Protein AF-A0A0M3IZF1-F1 (afdb_monomer)

Mean predicted aligned error: 13.33 Å

Structure (mmCIF, N/CA/C/O backbone):
data_AF-A0A0M3IZF1-F1
#
_entry.id   AF-A0A0M3IZF1-F1
#
loop_
_atom_site.group_PDB
_atom_site.id
_atom_site.type_symbol
_atom_site.label_atom_id
_atom_site.label_alt_id
_atom_site.label_comp_id
_atom_site.label_asym_id
_atom_site.label_entity_id
_atom_site.label_seq_id
_atom_site.pdbx_PDB_ins_code
_atom_site.Cartn_x
_atom_site.Cartn_y
_atom_site.Cartn_z
_atom_site.occupancy
_atom_site.B_iso_or_equiv
_atom_site.auth_seq_id
_atom_site.auth_comp_id
_atom_site.auth_asym_id
_atom_site.auth_atom_id
_atom_site.pdbx_PDB_model_num
ATOM 1 N N . MET A 1 1 ? 42.023 -18.214 -33.463 1.00 34.16 1 MET A N 1
ATOM 2 C CA . MET A 1 1 ? 41.941 -16.759 -33.700 1.00 34.16 1 MET A CA 1
ATOM 3 C C . MET A 1 1 ? 41.125 -16.522 -34.955 1.00 34.16 1 MET A C 1
ATOM 5 O O . MET A 1 1 ? 41.600 -16.832 -36.036 1.00 34.16 1 MET A O 1
ATOM 9 N N . ASN A 1 2 ? 39.890 -16.061 -34.787 1.00 25.61 2 ASN A N 1
ATOM 10 C CA . ASN A 1 2 ? 39.203 -15.170 -35.718 1.00 25.61 2 ASN A CA 1
ATOM 11 C C . ASN A 1 2 ? 38.081 -14.520 -34.906 1.00 25.61 2 ASN A C 1
ATOM 13 O O . ASN A 1 2 ? 37.146 -15.191 -34.476 1.00 25.61 2 ASN A O 1
ATOM 17 N N . GLU A 1 3 ? 38.281 -13.247 -34.586 1.00 26.81 3 GLU A N 1
ATOM 18 C CA . GLU A 1 3 ? 37.366 -12.413 -33.816 1.00 26.81 3 GLU A CA 1
ATOM 19 C C . GLU A 1 3 ? 36.089 -12.177 -34.631 1.00 26.81 3 GLU A C 1
ATOM 21 O O . GLU A 1 3 ? 36.136 -11.717 -35.773 1.00 26.81 3 GLU A O 1
ATOM 26 N N . GLY A 1 4 ? 34.938 -12.519 -34.052 1.00 28.92 4 GLY A N 1
ATOM 27 C CA . GLY A 1 4 ? 33.636 -12.214 -34.632 1.00 28.92 4 GLY A CA 1
ATOM 28 C C . GLY A 1 4 ? 33.371 -10.714 -34.550 1.00 28.92 4 GLY A C 1
ATOM 29 O O . GLY A 1 4 ? 33.037 -10.200 -33.485 1.00 28.92 4 GLY A O 1
ATOM 30 N N . GLN A 1 5 ? 33.515 -10.010 -35.673 1.00 30.05 5 GLN A N 1
ATOM 31 C CA . GLN A 1 5 ? 33.086 -8.619 -35.807 1.00 30.05 5 GLN A CA 1
ATOM 32 C C . GLN A 1 5 ? 31.579 -8.510 -35.549 1.00 30.05 5 GLN A C 1
ATOM 34 O O . GLN A 1 5 ? 30.752 -8.982 -36.330 1.00 30.05 5 GLN A O 1
ATOM 39 N N . GLN A 1 6 ? 31.224 -7.854 -34.449 1.00 32.50 6 GLN A N 1
ATOM 40 C CA . GLN A 1 6 ? 29.856 -7.493 -34.108 1.00 32.50 6 GLN A CA 1
ATOM 41 C C . GLN A 1 6 ? 29.359 -6.453 -35.131 1.00 32.50 6 GLN A C 1
ATOM 43 O O . GLN A 1 6 ? 29.806 -5.305 -35.137 1.00 32.50 6 GLN A O 1
ATOM 48 N N . LYS A 1 7 ? 28.479 -6.868 -36.056 1.00 36.72 7 LYS A N 1
ATOM 49 C CA . LYS A 1 7 ? 27.841 -5.977 -37.040 1.00 36.72 7 LYS A CA 1
ATOM 50 C C . LYS A 1 7 ? 27.047 -4.895 -36.298 1.00 36.72 7 LYS A C 1
ATOM 52 O O . LYS A 1 7 ? 26.067 -5.203 -35.628 1.00 36.72 7 LYS A O 1
ATOM 57 N N . LYS A 1 8 ? 27.461 -3.630 -36.434 1.00 37.75 8 LYS A N 1
ATOM 58 C CA . LYS A 1 8 ? 26.691 -2.458 -35.987 1.00 37.75 8 LYS A CA 1
ATOM 59 C C . LYS A 1 8 ? 25.431 -2.333 -36.848 1.00 37.75 8 LYS A C 1
ATOM 61 O O . LYS A 1 8 ? 25.535 -2.033 -38.035 1.00 37.75 8 LYS A O 1
ATOM 66 N N . SER A 1 9 ? 24.262 -2.551 -36.261 1.00 40.19 9 SER A N 1
ATOM 67 C CA . SER A 1 9 ? 22.978 -2.126 -36.822 1.00 40.19 9 SER A CA 1
ATOM 68 C C . SER A 1 9 ? 22.931 -0.594 -36.846 1.00 40.19 9 SER A C 1
ATOM 70 O O . SER A 1 9 ? 23.295 0.055 -35.865 1.00 40.19 9 SER A O 1
ATOM 72 N N . SER A 1 10 ? 22.532 -0.005 -37.976 1.00 40.81 10 SER A N 1
ATOM 73 C CA . SER A 1 10 ? 22.318 1.440 -38.090 1.00 40.81 10 SER A CA 1
ATOM 74 C C . SER A 1 10 ? 20.834 1.744 -37.935 1.00 40.81 10 SER A C 1
ATOM 76 O O . SER A 1 10 ? 20.011 1.200 -38.674 1.00 40.81 10 SER A O 1
ATOM 78 N N . PHE A 1 11 ? 20.504 2.617 -36.990 1.00 44.22 11 PHE A N 1
ATOM 79 C CA . PHE A 1 11 ? 19.147 3.101 -36.766 1.00 44.22 11 PHE A CA 1
ATOM 80 C C . PHE A 1 11 ? 18.923 4.352 -37.612 1.00 44.22 11 PHE A C 1
ATOM 82 O O . PHE A 1 11 ? 19.770 5.246 -37.617 1.00 44.22 11 PHE A O 1
ATOM 89 N N . ALA A 1 12 ? 17.798 4.415 -38.318 1.00 42.09 12 ALA A N 1
ATOM 90 C CA . ALA A 1 12 ? 17.372 5.621 -39.008 1.00 42.09 12 ALA A CA 1
ATOM 91 C C . ALA A 1 12 ? 15.896 5.873 -38.682 1.00 42.09 12 ALA A C 1
ATOM 93 O O . ALA A 1 12 ? 15.037 5.029 -38.942 1.00 42.09 12 ALA A O 1
ATOM 94 N N . ALA A 1 13 ? 15.619 7.024 -38.078 1.00 40.81 13 ALA A N 1
ATOM 95 C CA . ALA A 1 13 ? 14.270 7.527 -37.867 1.00 40.81 13 ALA A CA 1
ATOM 96 C C . ALA A 1 13 ? 14.013 8.618 -38.904 1.00 40.81 13 ALA A C 1
ATOM 98 O O . ALA A 1 13 ? 14.871 9.475 -39.126 1.00 40.81 13 ALA A O 1
ATOM 99 N N . TRP A 1 14 ? 12.855 8.553 -39.552 1.00 40.12 14 TRP A N 1
ATOM 100 C CA . TRP A 1 14 ? 12.452 9.519 -40.564 1.00 40.12 14 TRP A CA 1
ATOM 101 C C . TRP A 1 14 ? 11.086 10.054 -40.166 1.00 40.12 14 TRP A C 1
ATOM 103 O O . TRP A 1 14 ? 10.186 9.281 -39.825 1.00 40.12 14 TRP A O 1
ATOM 113 N N . ASP A 1 15 ? 10.965 11.373 -40.192 1.00 41.62 15 ASP A N 1
ATOM 114 C CA . ASP A 1 15 ? 9.703 12.061 -39.982 1.00 41.62 15 ASP A CA 1
ATOM 115 C C . ASP A 1 15 ? 8.911 12.015 -41.295 1.00 41.62 15 ASP A C 1
ATOM 117 O O . ASP A 1 15 ? 9.418 12.437 -42.341 1.00 41.62 15 ASP A O 1
ATOM 121 N N . VAL A 1 16 ? 7.726 11.402 -41.274 1.00 47.12 16 VAL A N 1
ATOM 122 C CA . VAL A 1 16 ? 6.901 11.212 -42.480 1.00 47.12 16 VAL A CA 1
ATOM 123 C C . VAL A 1 16 ? 5.781 12.259 -42.538 1.00 47.12 16 VAL A C 1
ATOM 125 O O . VAL A 1 16 ? 5.358 12.626 -43.636 1.00 47.12 16 VAL A O 1
ATOM 128 N N . ALA A 1 17 ? 5.337 12.771 -41.382 1.00 46.75 17 ALA A N 1
ATOM 129 C CA . ALA A 1 17 ? 4.356 13.848 -41.223 1.00 46.75 17 ALA A CA 1
ATOM 130 C C . ALA A 1 17 ? 4.318 14.333 -39.757 1.00 46.75 17 ALA A C 1
ATOM 132 O O . ALA A 1 17 ? 4.706 13.583 -38.870 1.00 46.75 17 ALA A O 1
ATOM 133 N N . GLU A 1 18 ? 3.734 15.516 -39.494 1.00 45.00 18 GLU A N 1
ATOM 134 C CA . GLU A 1 18 ? 3.698 16.216 -38.183 1.00 45.00 18 GLU A CA 1
ATOM 135 C C . GLU A 1 18 ? 3.286 15.374 -36.951 1.00 45.00 18 GLU A C 1
ATOM 137 O O . GLU A 1 18 ? 3.523 15.813 -35.831 1.00 45.00 18 GLU A O 1
ATOM 142 N N . ASN A 1 19 ? 2.720 14.172 -37.122 1.00 42.44 19 ASN A N 1
ATOM 143 C CA . ASN A 1 19 ? 2.313 13.261 -36.044 1.00 42.44 19 ASN A CA 1
ATOM 144 C C . ASN A 1 19 ? 2.687 11.778 -36.287 1.00 42.44 19 ASN A C 1
ATOM 146 O O . ASN A 1 19 ? 2.045 10.890 -35.725 1.00 42.44 19 ASN A O 1
ATOM 150 N N . GLU A 1 20 ? 3.675 11.475 -37.138 1.00 39.97 20 GLU A N 1
ATOM 151 C CA . GLU A 1 20 ? 4.057 10.086 -37.438 1.00 39.97 20 GLU A CA 1
ATOM 152 C C . GLU A 1 20 ? 5.572 9.935 -37.653 1.00 39.97 20 GLU A C 1
ATOM 154 O O . GLU A 1 20 ? 6.113 10.263 -38.712 1.00 39.97 20 GLU A O 1
ATOM 159 N N . ILE A 1 21 ? 6.257 9.364 -36.652 1.00 44.03 21 ILE A N 1
ATOM 160 C CA . ILE A 1 21 ? 7.638 8.890 -36.805 1.00 44.03 21 ILE A CA 1
ATOM 161 C C . ILE A 1 21 ? 7.600 7.413 -37.174 1.00 44.03 21 ILE A C 1
ATOM 163 O O . ILE A 1 21 ? 7.060 6.579 -36.442 1.00 44.03 21 ILE A O 1
ATOM 167 N N . VAL A 1 22 ? 8.248 7.089 -38.289 1.00 46.31 22 VAL A N 1
ATOM 168 C CA . VAL A 1 22 ? 8.512 5.708 -38.678 1.00 46.31 22 VAL A CA 1
ATOM 169 C C . VAL A 1 22 ? 9.943 5.372 -38.276 1.00 46.31 22 VAL A C 1
ATOM 171 O O . VAL A 1 22 ? 10.912 5.836 -38.885 1.00 46.31 22 VAL A O 1
ATOM 174 N N . VAL A 1 23 ? 10.089 4.553 -37.232 1.00 44.56 23 VAL A N 1
ATOM 175 C CA . VAL A 1 23 ? 11.399 4.018 -36.839 1.00 44.56 23 VAL A CA 1
ATOM 176 C C . VAL A 1 23 ? 11.678 2.783 -37.682 1.00 44.56 23 VAL A C 1
ATOM 178 O O . VAL A 1 23 ? 10.993 1.765 -37.563 1.00 44.56 23 VAL A O 1
ATOM 181 N N . ALA A 1 24 ? 12.685 2.885 -38.547 1.00 42.75 24 ALA A N 1
ATOM 182 C CA . ALA A 1 24 ? 13.089 1.826 -39.453 1.00 42.75 24 ALA A CA 1
ATOM 183 C C . ALA A 1 24 ? 14.399 1.184 -38.979 1.00 42.75 24 ALA A C 1
ATOM 185 O O . ALA A 1 24 ? 15.444 1.833 -38.881 1.00 42.75 24 ALA A O 1
ATOM 186 N N . LEU A 1 25 ? 14.354 -0.124 -38.726 1.00 42.00 25 LEU A N 1
ATOM 187 C CA . LEU A 1 25 ? 15.556 -0.934 -38.537 1.00 42.00 25 LEU A CA 1
ATOM 188 C C . LEU A 1 25 ? 16.051 -1.395 -39.905 1.00 42.00 25 LEU A C 1
ATOM 190 O O . LEU A 1 25 ? 15.342 -2.115 -40.611 1.00 42.00 25 LEU A O 1
ATOM 194 N N . SER A 1 26 ? 17.268 -0.995 -40.269 1.00 42.84 26 SER A N 1
ATOM 195 C CA . SER A 1 26 ? 17.901 -1.429 -41.512 1.00 42.84 26 SER A CA 1
ATOM 196 C C . SER A 1 26 ? 19.222 -2.137 -41.235 1.00 42.84 26 SER A C 1
ATOM 198 O O . SER A 1 26 ? 20.067 -1.619 -40.500 1.00 42.84 26 SER A O 1
ATOM 200 N N . GLU A 1 27 ? 19.431 -3.296 -41.856 1.00 42.62 27 GLU A N 1
ATOM 201 C CA . GLU A 1 27 ? 20.758 -3.908 -41.913 1.00 42.62 27 GLU A CA 1
ATOM 202 C C . GLU A 1 27 ? 21.626 -3.149 -42.931 1.00 42.62 27 GLU A C 1
ATOM 204 O O . GLU A 1 27 ? 21.234 -3.028 -44.099 1.00 42.62 27 GLU A O 1
ATOM 209 N N . PRO A 1 28 ? 22.814 -2.646 -42.547 1.00 43.16 28 PRO A N 1
ATOM 210 C CA . PRO A 1 28 ? 23.696 -2.009 -43.510 1.00 43.16 28 PRO A CA 1
ATOM 211 C C . PRO A 1 28 ? 24.292 -3.074 -44.441 1.00 43.16 28 PRO A C 1
ATOM 213 O O . PRO A 1 28 ? 25.111 -3.899 -44.027 1.00 43.16 28 PRO A O 1
ATOM 216 N N . LYS A 1 29 ? 23.928 -3.043 -45.730 1.00 42.97 29 LYS A N 1
ATOM 217 C CA . LYS A 1 29 ? 24.718 -3.718 -46.769 1.00 42.97 29 LYS A CA 1
ATOM 218 C C . LYS A 1 29 ? 25.960 -2.865 -47.037 1.00 42.97 29 LYS A C 1
ATOM 220 O O . LYS A 1 29 ? 25.863 -1.660 -47.255 1.00 42.97 29 LYS A O 1
ATOM 225 N N . GLN A 1 30 ? 27.139 -3.488 -46.973 1.00 40.69 30 GLN A N 1
ATOM 226 C CA . GLN A 1 30 ? 28.429 -2.865 -47.279 1.00 40.69 30 GLN A CA 1
ATOM 227 C C . GLN A 1 30 ? 28.476 -2.438 -48.751 1.00 40.69 30 GLN A C 1
ATOM 229 O O . GLN A 1 30 ? 29.001 -3.151 -49.602 1.00 40.69 30 GLN A O 1
ATOM 234 N N . THR A 1 31 ? 27.910 -1.286 -49.088 1.00 39.56 31 THR A N 1
ATOM 235 C CA . THR A 1 31 ? 28.237 -0.586 -50.332 1.00 39.56 31 THR A CA 1
ATOM 236 C C . THR A 1 31 ? 27.884 0.889 -50.174 1.00 39.56 31 THR A C 1
ATOM 238 O O . THR A 1 31 ? 26.746 1.299 -50.378 1.00 39.56 31 THR A O 1
ATOM 241 N N . GLN A 1 32 ? 28.866 1.701 -49.774 1.00 36.47 32 GLN A N 1
ATOM 242 C CA . GLN A 1 32 ? 28.751 3.155 -49.875 1.00 36.47 32 GLN A CA 1
ATOM 243 C C . GLN A 1 32 ? 28.718 3.536 -51.361 1.00 36.47 32 GLN A C 1
ATOM 245 O O . GLN A 1 32 ? 29.681 3.284 -52.086 1.00 36.47 32 GLN A O 1
ATOM 250 N N . GLN A 1 33 ? 27.628 4.154 -51.816 1.00 43.91 33 GLN A N 1
ATOM 251 C CA . GLN A 1 33 ? 27.635 4.957 -53.039 1.00 43.91 33 GLN A CA 1
ATOM 252 C C . GLN A 1 33 ? 27.843 6.436 -52.698 1.00 43.91 33 GLN A C 1
ATOM 254 O O . GLN A 1 33 ? 27.539 6.890 -51.595 1.00 43.91 33 GLN A O 1
ATOM 259 N N . ARG A 1 34 ? 28.398 7.172 -53.668 1.00 38.84 34 ARG A N 1
ATOM 260 C CA . ARG A 1 34 ? 28.932 8.541 -53.543 1.00 38.84 34 ARG A CA 1
ATOM 261 C C . ARG A 1 34 ? 27.911 9.641 -53.211 1.00 38.84 34 ARG A C 1
ATOM 263 O O . ARG A 1 34 ? 28.346 10.762 -52.989 1.00 38.84 34 ARG A O 1
ATOM 270 N N . ASP A 1 35 ? 26.626 9.318 -53.081 1.00 42.31 35 ASP A N 1
ATOM 271 C CA . ASP A 1 35 ? 25.560 10.294 -52.798 1.00 42.31 35 ASP A CA 1
ATOM 272 C C . ASP A 1 35 ? 25.002 10.209 -51.364 1.00 42.31 35 ASP A C 1
ATOM 274 O O . ASP A 1 35 ? 23.957 10.775 -51.062 1.00 42.31 35 ASP A O 1
ATOM 278 N N . GLY A 1 36 ? 25.669 9.494 -50.450 1.00 41.25 36 GLY A N 1
ATOM 279 C CA . GLY A 1 36 ? 25.307 9.488 -49.022 1.00 41.25 36 GLY A CA 1
ATOM 280 C C . GLY A 1 36 ? 23.999 8.762 -48.666 1.00 41.25 36 GLY A C 1
ATOM 281 O O . GLY A 1 36 ? 23.665 8.662 -47.489 1.00 41.25 36 GLY A O 1
ATOM 282 N N . SER A 1 37 ? 23.278 8.206 -49.643 1.00 38.59 37 SER A N 1
ATOM 283 C CA . SER A 1 37 ? 22.085 7.387 -49.404 1.00 38.59 37 SER A CA 1
ATOM 284 C C . SER A 1 37 ? 22.464 5.948 -49.024 1.00 38.59 37 SER A C 1
ATOM 286 O O . SER A 1 37 ? 23.155 5.252 -49.773 1.00 38.59 37 SER A O 1
ATOM 288 N N . VAL A 1 38 ? 22.006 5.493 -47.853 1.00 39.81 38 VAL A N 1
ATOM 289 C CA . VAL A 1 38 ? 22.187 4.118 -47.362 1.00 39.81 38 VAL A CA 1
ATOM 290 C C . VAL A 1 38 ? 20.994 3.270 -47.810 1.00 39.81 38 VAL A C 1
ATOM 292 O O . VAL A 1 38 ? 19.884 3.436 -47.312 1.00 39.81 38 VAL A O 1
ATOM 295 N N . LYS A 1 39 ? 21.214 2.333 -48.741 1.00 37.97 39 LYS A N 1
ATOM 296 C CA . LYS A 1 39 ? 20.222 1.303 -49.095 1.00 37.97 39 LYS A CA 1
ATOM 297 C C . LYS A 1 39 ? 20.334 0.131 -48.112 1.00 37.97 39 LYS A C 1
ATOM 299 O O . LYS A 1 39 ? 21.201 -0.727 -48.266 1.00 37.97 39 LYS A O 1
ATOM 304 N N . GLY A 1 40 ? 19.463 0.106 -47.108 1.00 47.03 40 GLY A N 1
ATOM 305 C CA . GLY A 1 40 ? 19.258 -1.044 -46.226 1.00 47.03 40 GLY A CA 1
ATOM 306 C C . GLY A 1 40 ? 17.915 -1.724 -46.501 1.00 47.03 40 GLY A C 1
ATOM 307 O O . GLY A 1 40 ? 16.979 -1.094 -46.989 1.00 47.03 40 GLY A O 1
ATOM 308 N N . GLU A 1 41 ? 17.833 -3.025 -46.234 1.00 38.94 41 GLU A N 1
ATOM 309 C CA . GLU A 1 41 ? 16.577 -3.778 -46.306 1.00 38.94 41 GLU A CA 1
ATOM 310 C C . GLU A 1 41 ? 15.758 -3.447 -45.050 1.00 38.94 41 GLU A C 1
ATOM 312 O O . GLU A 1 41 ? 16.282 -3.541 -43.938 1.00 38.94 41 GLU A O 1
ATOM 317 N N . LEU A 1 42 ? 14.522 -2.968 -45.226 1.00 41.41 42 LEU A N 1
ATOM 318 C CA . LEU A 1 42 ? 13.638 -2.579 -44.126 1.00 41.41 42 LEU A CA 1
ATOM 319 C C . LEU A 1 42 ? 13.212 -3.843 -43.371 1.00 41.41 42 LEU A C 1
ATOM 321 O O . LEU A 1 42 ? 12.436 -4.637 -43.893 1.00 41.41 42 LEU A O 1
ATOM 325 N N . ILE A 1 43 ? 13.721 -4.037 -42.155 1.00 45.75 43 ILE A N 1
ATOM 326 C CA . ILE A 1 43 ? 13.434 -5.243 -41.364 1.00 45.75 43 ILE A CA 1
ATOM 327 C C . ILE A 1 43 ? 12.091 -5.092 -40.651 1.00 45.75 43 ILE A C 1
ATOM 329 O O . ILE A 1 43 ? 11.282 -6.016 -40.602 1.00 45.75 43 ILE A O 1
ATOM 333 N N . ARG A 1 44 ? 11.856 -3.910 -40.076 1.00 40.03 44 ARG A N 1
ATOM 334 C CA . ARG A 1 44 ? 10.644 -3.585 -39.327 1.00 40.03 44 ARG A CA 1
ATOM 335 C C . ARG A 1 44 ? 10.461 -2.074 -39.310 1.00 40.03 44 ARG A C 1
ATOM 337 O O . ARG A 1 44 ? 11.430 -1.348 -39.089 1.00 40.03 44 ARG A O 1
ATOM 344 N N . ALA A 1 45 ? 9.231 -1.635 -39.535 1.00 41.03 45 ALA A N 1
ATOM 345 C CA . ALA A 1 45 ? 8.792 -0.265 -39.334 1.00 41.03 45 ALA A CA 1
ATOM 346 C C . ALA A 1 45 ? 7.682 -0.289 -38.284 1.00 41.03 45 ALA A C 1
ATOM 348 O O . ALA A 1 45 ? 6.728 -1.054 -38.422 1.00 41.03 45 ALA A O 1
ATOM 349 N N . VAL A 1 46 ? 7.830 0.509 -37.230 1.00 41.31 46 VAL A N 1
ATOM 350 C CA . VAL A 1 46 ? 6.768 0.740 -36.246 1.00 41.31 46 VAL A CA 1
ATOM 351 C C . VAL A 1 46 ? 6.280 2.166 -36.457 1.00 41.31 46 VAL A C 1
ATOM 353 O O . VAL A 1 46 ? 7.080 3.100 -36.403 1.00 41.31 46 VAL A O 1
ATOM 356 N N . SER A 1 47 ? 4.993 2.305 -36.773 1.00 38.84 47 SER A N 1
ATOM 357 C CA . SER A 1 47 ? 4.304 3.594 -36.853 1.00 38.84 47 SER A CA 1
ATOM 358 C C . SER A 1 47 ? 3.802 3.925 -35.454 1.00 38.84 47 SER A C 1
ATOM 360 O O . SER A 1 47 ? 2.969 3.202 -34.906 1.00 38.84 47 SER A O 1
ATOM 362 N N . LEU A 1 48 ? 4.359 4.975 -34.855 1.00 47.03 48 LEU A N 1
ATOM 363 C CA . LEU A 1 48 ? 3.880 5.511 -33.586 1.00 47.03 48 LEU A CA 1
ATOM 364 C C . LEU A 1 48 ? 2.844 6.588 -33.905 1.00 47.03 48 LEU A C 1
ATOM 366 O O . LEU A 1 48 ? 3.199 7.728 -34.202 1.00 47.03 48 LEU A O 1
ATOM 370 N N . LYS A 1 49 ? 1.564 6.210 -33.889 1.00 40.62 49 LYS A N 1
ATOM 371 C CA . LYS A 1 49 ? 0.447 7.160 -33.959 1.00 40.62 49 LYS A CA 1
ATOM 372 C C . LYS A 1 49 ? 0.057 7.556 -32.535 1.00 40.62 49 LYS A C 1
ATOM 374 O O . LYS A 1 49 ? -0.091 6.678 -31.695 1.00 40.62 49 LYS A O 1
ATOM 379 N N . ASN A 1 50 ? -0.132 8.858 -32.304 1.00 43.75 50 ASN A N 1
ATOM 380 C CA . ASN A 1 50 ? -0.606 9.499 -31.060 1.00 43.75 50 ASN A CA 1
ATOM 381 C C . ASN A 1 50 ? 0.403 9.833 -29.943 1.00 43.75 50 ASN A C 1
ATOM 383 O O . ASN A 1 50 ? -0.014 10.109 -28.824 1.00 43.75 50 ASN A O 1
ATOM 387 N N . THR A 1 51 ? 1.703 9.944 -30.207 1.00 45.81 51 THR A N 1
ATOM 388 C CA . THR A 1 51 ? 2.598 10.630 -29.251 1.00 45.81 51 THR A CA 1
ATOM 389 C C . THR A 1 51 ? 2.777 12.086 -29.654 1.00 45.81 51 THR A C 1
ATOM 391 O O . THR A 1 51 ? 3.201 12.341 -30.778 1.00 45.81 51 THR A O 1
ATOM 394 N N . HIS A 1 52 ? 2.500 13.034 -28.749 1.00 49.34 52 HIS A N 1
ATOM 395 C CA . HIS A 1 52 ? 2.889 14.441 -28.897 1.00 49.34 52 HIS A CA 1
ATOM 396 C C . HIS A 1 52 ? 4.391 14.515 -29.236 1.00 49.34 52 HIS A C 1
ATOM 398 O O . HIS A 1 52 ? 5.246 14.403 -28.357 1.00 49.34 52 HIS A O 1
ATOM 404 N N . LEU A 1 53 ? 4.715 14.659 -30.527 1.00 48.31 53 LEU A N 1
ATOM 405 C CA . LEU A 1 53 ? 6.060 14.490 -31.098 1.00 48.31 53 LEU A CA 1
ATOM 406 C C . LEU A 1 53 ? 7.114 15.399 -30.442 1.00 48.31 53 LEU A C 1
ATOM 408 O O . LEU A 1 53 ? 8.291 15.043 -30.366 1.00 48.31 53 LEU A O 1
ATOM 412 N N . GLY A 1 54 ? 6.683 16.546 -29.903 1.00 53.50 54 GLY A N 1
ATOM 413 C CA . GLY A 1 54 ? 7.537 17.466 -29.152 1.00 53.50 54 GLY A CA 1
ATOM 414 C C . GLY A 1 54 ? 8.202 16.824 -27.928 1.00 53.50 54 GLY A C 1
ATOM 415 O O . GLY A 1 54 ? 9.365 17.110 -27.651 1.00 53.50 54 GLY A O 1
ATOM 416 N N . SER A 1 55 ? 7.528 15.886 -27.256 1.00 59.66 55 SER A N 1
ATOM 417 C CA . SER A 1 55 ? 8.025 15.231 -26.037 1.00 59.66 55 SER A CA 1
ATOM 418 C C . SER A 1 55 ? 9.237 14.321 -26.298 1.00 59.66 55 SER A C 1
ATOM 420 O O . SER A 1 55 ? 10.215 14.353 -25.553 1.00 59.66 55 SER A O 1
ATOM 422 N N . LEU A 1 56 ? 9.245 13.575 -27.412 1.00 67.50 56 LEU A N 1
ATOM 423 C CA . LEU A 1 56 ? 10.371 12.703 -27.796 1.00 67.50 56 LEU A CA 1
ATOM 424 C C . LEU A 1 56 ? 11.601 13.488 -28.273 1.00 67.50 56 LEU A C 1
ATOM 426 O O . LEU A 1 56 ? 12.729 12.998 -28.194 1.00 67.50 56 LEU A O 1
ATOM 430 N N . SER A 1 57 ? 11.390 14.709 -28.769 1.00 76.00 57 SER A N 1
ATOM 431 C CA . SER A 1 57 ? 12.473 15.613 -29.162 1.00 76.00 57 SER A CA 1
ATOM 432 C C . SER A 1 57 ? 13.146 16.299 -27.967 1.00 76.00 57 SER A C 1
ATOM 434 O O . SER A 1 57 ? 14.246 16.835 -28.111 1.00 76.00 57 SER A O 1
ATOM 436 N N . HIS A 1 58 ? 12.518 16.256 -26.786 1.00 84.88 58 HIS A N 1
ATOM 437 C CA . HIS A 1 58 ? 13.032 16.898 -25.586 1.00 84.88 58 HIS A CA 1
ATOM 438 C C . HIS A 1 58 ? 14.335 16.225 -25.106 1.00 84.88 58 HIS A C 1
ATOM 440 O O . HIS A 1 58 ? 14.390 14.990 -25.036 1.00 84.88 58 HIS A O 1
ATOM 446 N N . PRO A 1 59 ? 15.371 16.991 -24.702 1.00 86.62 59 PRO A N 1
ATOM 447 C CA . PRO A 1 59 ? 16.652 16.436 -24.255 1.00 86.62 59 PRO A CA 1
ATOM 448 C C . PRO A 1 59 ? 16.519 15.386 -23.147 1.00 86.62 59 PRO A C 1
ATOM 450 O O . PRO A 1 59 ? 17.201 14.368 -23.185 1.00 86.62 59 PRO A O 1
ATOM 453 N N . ALA A 1 60 ? 15.602 15.588 -22.196 1.00 88.25 60 ALA A N 1
ATOM 454 C CA . ALA A 1 60 ? 15.332 14.618 -21.131 1.00 88.25 60 ALA A CA 1
ATOM 455 C C . ALA A 1 60 ? 14.924 13.237 -21.675 1.00 88.25 60 ALA A C 1
ATOM 457 O O . ALA A 1 60 ? 15.445 12.214 -21.234 1.00 88.25 60 ALA A O 1
ATOM 458 N N . MET A 1 61 ? 14.027 13.203 -22.663 1.00 86.44 61 MET A N 1
ATOM 459 C CA . MET A 1 61 ? 13.536 11.956 -23.248 1.00 86.44 61 MET A CA 1
ATOM 460 C C . MET A 1 61 ? 14.601 11.295 -24.130 1.00 86.44 61 MET A C 1
ATOM 462 O O . MET A 1 61 ? 14.775 10.079 -24.087 1.00 86.44 61 MET A O 1
ATOM 466 N N . GLN A 1 62 ? 15.380 12.090 -24.873 1.00 85.62 62 GLN A N 1
ATOM 467 C CA . GLN A 1 62 ? 16.520 11.579 -25.639 1.00 85.62 62 GLN A CA 1
ATOM 468 C C . GLN A 1 62 ? 17.569 10.929 -24.732 1.00 85.62 62 GLN A C 1
ATOM 470 O O . GLN A 1 62 ? 18.029 9.828 -25.034 1.00 85.62 62 GLN A O 1
ATOM 475 N N . THR A 1 63 ? 17.903 11.569 -23.608 1.00 87.31 63 THR A N 1
ATOM 476 C CA . THR A 1 63 ? 18.810 11.014 -22.594 1.00 87.31 63 THR A CA 1
ATOM 477 C C . THR A 1 63 ? 18.258 9.713 -22.023 1.00 87.31 63 THR A C 1
ATOM 479 O O . THR A 1 63 ? 18.975 8.714 -22.012 1.00 87.31 63 THR A O 1
ATOM 482 N N . LEU A 1 64 ? 16.976 9.678 -21.633 1.00 90.19 64 LEU A N 1
ATOM 483 C CA . LEU A 1 64 ? 16.347 8.456 -21.128 1.00 90.19 64 LEU A CA 1
ATOM 484 C C . LEU A 1 64 ? 16.484 7.305 -22.127 1.00 90.19 64 LEU A C 1
ATOM 486 O O . LEU A 1 64 ? 16.930 6.221 -21.756 1.00 90.19 64 LEU A O 1
ATOM 490 N N . ILE A 1 65 ? 16.131 7.535 -23.393 1.00 87.62 65 ILE A N 1
ATOM 491 C CA . ILE A 1 65 ? 16.199 6.519 -24.450 1.00 87.62 65 ILE A CA 1
ATOM 492 C C . ILE A 1 65 ? 17.643 6.047 -24.651 1.00 87.62 65 ILE A C 1
ATOM 494 O O . ILE A 1 65 ? 17.896 4.846 -24.708 1.00 87.62 65 ILE A O 1
ATOM 498 N N . GLN A 1 66 ? 18.598 6.973 -24.753 1.00 86.62 66 GLN A N 1
ATOM 499 C CA . GLN A 1 66 ? 19.997 6.642 -25.028 1.00 86.62 66 GLN A CA 1
ATOM 500 C C . GLN A 1 66 ? 20.646 5.860 -23.886 1.00 86.62 66 GLN A C 1
ATOM 502 O O . GLN A 1 66 ? 21.308 4.849 -24.134 1.00 86.62 66 GLN A O 1
ATOM 507 N N . GLU A 1 67 ? 20.455 6.302 -22.644 1.00 87.62 67 GLU A N 1
ATOM 508 C CA . GLU A 1 67 ? 21.071 5.655 -21.489 1.00 87.62 67 GLU A CA 1
ATOM 509 C C . GLU A 1 67 ? 20.415 4.300 -21.195 1.00 87.62 67 GLU A C 1
ATOM 511 O O . GLU A 1 67 ? 21.117 3.288 -21.076 1.00 87.62 67 GLU A O 1
ATOM 516 N N . SER A 1 68 ? 19.077 4.240 -21.204 1.00 90.88 68 SER A N 1
ATOM 517 C CA . SER A 1 68 ? 18.339 2.995 -20.948 1.00 90.88 68 SER A CA 1
ATOM 518 C C . SER A 1 68 ? 18.543 1.940 -22.037 1.00 90.88 68 SER A C 1
ATOM 520 O O . SER A 1 68 ? 18.545 0.744 -21.738 1.00 90.88 68 SER A O 1
ATOM 522 N N . HIS A 1 69 ? 18.790 2.341 -23.292 1.00 88.25 69 HIS A N 1
ATOM 523 C CA . HIS A 1 69 ? 19.049 1.411 -24.396 1.00 88.25 69 HIS A CA 1
ATOM 524 C C . HIS A 1 69 ? 20.204 0.452 -24.082 1.00 88.25 69 HIS A C 1
ATOM 526 O O . HIS A 1 69 ? 20.136 -0.735 -24.409 1.00 88.25 69 HIS A O 1
ATOM 532 N N . SER A 1 70 ? 21.266 0.946 -23.437 1.00 85.62 70 SER A N 1
ATOM 533 C CA . SER A 1 70 ? 22.419 0.120 -23.066 1.00 85.62 70 SER A CA 1
ATOM 534 C C . SER A 1 70 ? 22.050 -0.957 -22.034 1.00 85.62 70 SER A C 1
ATOM 536 O O . SER A 1 70 ? 22.383 -2.133 -22.223 1.00 85.62 70 SER A O 1
ATOM 538 N N . THR A 1 71 ? 21.282 -0.579 -21.011 1.00 90.75 71 THR A N 1
ATOM 539 C CA . THR A 1 71 ? 20.752 -1.467 -19.973 1.00 90.75 71 THR A CA 1
ATOM 540 C C . THR A 1 71 ? 19.825 -2.521 -20.574 1.00 90.75 71 THR A C 1
ATOM 542 O O . THR A 1 71 ? 20.035 -3.715 -20.357 1.00 90.75 71 THR A O 1
ATOM 545 N N . PHE A 1 72 ? 18.865 -2.125 -21.417 1.00 90.50 72 PHE A N 1
ATOM 546 C CA . PHE A 1 72 ? 17.939 -3.065 -22.056 1.00 90.50 72 PHE A CA 1
ATOM 547 C C . PHE A 1 72 ? 18.627 -4.005 -23.047 1.00 90.50 72 PHE A C 1
ATOM 549 O O . PHE A 1 72 ? 18.332 -5.199 -23.057 1.00 90.50 72 PHE A O 1
ATOM 556 N N . CYS A 1 73 ? 19.590 -3.525 -23.839 1.00 89.38 73 CYS A N 1
ATOM 557 C CA . CYS A 1 73 ? 20.382 -4.393 -24.715 1.00 89.38 73 CYS A CA 1
ATOM 558 C C . CYS A 1 73 ? 21.128 -5.470 -23.918 1.00 89.38 73 CYS A C 1
ATOM 560 O O . CYS A 1 73 ? 21.187 -6.632 -24.333 1.00 89.38 73 CYS A O 1
ATOM 562 N N . ARG A 1 74 ? 21.686 -5.100 -22.760 1.00 89.31 74 ARG A N 1
ATOM 563 C CA . ARG A 1 74 ? 22.360 -6.046 -21.869 1.00 89.31 74 ARG A CA 1
ATOM 564 C C . ARG A 1 74 ? 21.371 -7.036 -21.256 1.00 89.31 74 ARG A C 1
ATOM 566 O O . ARG A 1 74 ? 21.646 -8.232 -21.286 1.00 89.31 74 ARG A O 1
ATOM 573 N N . ALA A 1 75 ? 20.219 -6.562 -20.782 1.00 88.12 75 ALA A N 1
ATOM 574 C CA . ALA A 1 75 ? 19.146 -7.408 -20.263 1.00 88.12 75 ALA A CA 1
ATOM 575 C C . ALA A 1 75 ? 18.684 -8.440 -21.305 1.00 88.12 75 ALA A C 1
ATOM 577 O O . ALA A 1 75 ? 18.646 -9.633 -21.021 1.00 88.12 75 ALA A O 1
ATOM 578 N N . GLN A 1 76 ? 18.431 -8.006 -22.544 1.00 89.19 76 GLN A N 1
ATOM 579 C CA . GLN A 1 76 ? 18.040 -8.888 -23.647 1.00 89.19 76 GLN A CA 1
ATOM 580 C C . GLN A 1 76 ? 19.107 -9.931 -23.976 1.00 89.19 76 GLN A C 1
ATOM 582 O O . GLN A 1 76 ? 18.774 -11.069 -24.302 1.00 89.19 76 GLN A O 1
ATOM 587 N N . LYS A 1 77 ? 20.390 -9.555 -23.929 1.00 88.56 77 LYS A N 1
ATOM 588 C CA . LYS A 1 77 ? 21.485 -10.502 -24.149 1.00 88.56 77 LYS A CA 1
ATOM 589 C C . LYS A 1 77 ? 21.514 -11.563 -23.048 1.00 88.56 77 LYS A C 1
ATOM 591 O O . LYS A 1 77 ? 21.556 -12.744 -23.372 1.00 88.56 77 LYS A O 1
ATOM 596 N N . LEU A 1 78 ? 21.431 -11.144 -21.785 1.00 88.31 78 LEU A N 1
ATOM 597 C CA . LEU A 1 78 ? 21.407 -12.057 -20.643 1.00 88.31 78 LEU A CA 1
ATOM 598 C C . LEU A 1 78 ? 20.209 -13.011 -20.724 1.00 88.31 78 LEU A C 1
ATOM 600 O O . LEU A 1 78 ? 20.413 -14.216 -20.663 1.00 88.31 78 LEU A O 1
ATOM 604 N N . ALA A 1 79 ? 19.003 -12.492 -20.987 1.00 86.88 79 ALA A N 1
ATOM 605 C CA . ALA A 1 79 ? 17.781 -13.291 -21.128 1.00 86.88 79 ALA A CA 1
ATOM 606 C C . ALA A 1 79 ? 17.844 -14.337 -22.255 1.00 86.88 79 ALA A C 1
ATOM 608 O O . ALA A 1 79 ? 17.218 -15.389 -22.160 1.00 86.88 79 ALA A O 1
ATOM 609 N N . LYS A 1 80 ? 18.576 -14.055 -23.342 1.00 85.88 80 LYS A N 1
ATOM 610 C CA . LYS A 1 80 ? 18.763 -15.002 -24.456 1.00 85.88 80 LYS A CA 1
ATOM 611 C C . LYS A 1 80 ? 19.752 -16.117 -24.129 1.00 85.88 80 LYS A C 1
ATOM 613 O O . LYS A 1 80 ? 19.673 -17.183 -24.733 1.00 85.88 80 LYS A O 1
ATOM 618 N N . GLU A 1 81 ? 20.709 -15.852 -23.247 1.00 83.62 81 GLU A N 1
ATOM 619 C CA . GLU A 1 81 ? 21.763 -16.799 -22.879 1.00 83.62 81 GLU A CA 1
ATOM 620 C C . GLU A 1 81 ? 21.318 -17.716 -21.732 1.00 83.62 81 GLU A C 1
ATOM 622 O O . GLU A 1 81 ? 21.616 -18.910 -21.756 1.00 83.62 81 GLU A O 1
ATOM 627 N N . ALA A 1 82 ? 20.588 -17.176 -20.752 1.00 81.44 82 ALA A N 1
ATOM 628 C CA . ALA A 1 82 ? 20.053 -17.910 -19.610 1.00 81.44 82 ALA A CA 1
ATOM 629 C C . ALA A 1 82 ? 18.930 -17.121 -18.910 1.00 81.44 82 ALA A C 1
ATOM 631 O O . ALA A 1 82 ? 18.698 -15.944 -19.182 1.00 81.44 82 ALA A O 1
ATOM 632 N N . THR A 1 83 ? 18.262 -17.747 -17.939 1.00 83.12 83 THR A N 1
ATOM 633 C CA . THR A 1 83 ? 17.418 -17.014 -16.988 1.00 83.12 83 THR A CA 1
ATOM 634 C C . THR A 1 83 ? 18.277 -16.003 -16.224 1.00 83.12 83 THR A C 1
ATOM 636 O O . THR A 1 83 ? 19.276 -16.380 -15.608 1.00 83.12 83 THR A O 1
ATOM 639 N N . ILE A 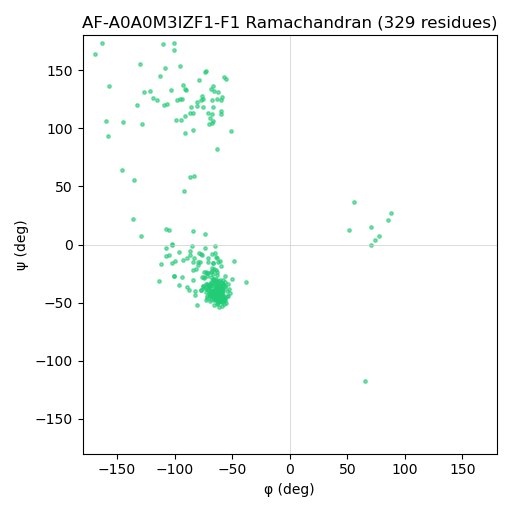1 84 ? 17.896 -14.722 -16.266 1.00 84.19 84 ILE A N 1
ATOM 640 C CA . ILE A 1 84 ? 18.615 -13.644 -15.573 1.00 84.19 84 ILE A CA 1
ATOM 641 C C . ILE A 1 84 ? 18.575 -13.908 -14.066 1.00 84.19 84 ILE A C 1
ATOM 643 O O . ILE A 1 84 ? 17.511 -14.171 -13.505 1.00 84.19 84 ILE A O 1
ATOM 647 N N . ARG A 1 85 ? 19.727 -13.825 -13.392 1.00 85.94 85 ARG A N 1
ATOM 648 C CA . ARG A 1 85 ? 19.778 -13.972 -11.933 1.00 85.94 85 ARG A CA 1
ATOM 649 C C . ARG A 1 85 ? 19.196 -12.737 -11.251 1.00 85.94 85 ARG A C 1
ATOM 651 O O . ARG A 1 85 ? 19.370 -11.621 -11.731 1.00 85.94 85 ARG A O 1
ATOM 658 N N . VAL A 1 86 ? 18.594 -12.925 -10.081 1.00 83.38 86 VAL A N 1
ATOM 659 C CA . VAL A 1 86 ? 17.958 -11.846 -9.300 1.00 83.38 86 VAL A CA 1
ATOM 660 C C . VAL A 1 86 ? 18.910 -10.671 -9.052 1.00 83.38 86 VAL A C 1
ATOM 662 O O . VAL A 1 86 ? 18.538 -9.523 -9.268 1.00 83.38 86 VAL A O 1
ATOM 665 N N . ASP A 1 87 ? 20.164 -10.937 -8.677 1.00 86.31 87 ASP A N 1
ATOM 666 C CA . ASP A 1 87 ? 21.156 -9.878 -8.436 1.00 86.31 87 ASP A CA 1
ATOM 667 C C . ASP A 1 87 ? 21.503 -9.088 -9.709 1.00 86.31 87 ASP A C 1
ATOM 669 O O . ASP A 1 87 ? 21.699 -7.874 -9.664 1.00 86.31 87 ASP A O 1
ATOM 673 N N . GLU A 1 88 ? 21.542 -9.755 -10.866 1.00 89.12 88 GLU A N 1
ATOM 674 C CA . GLU A 1 88 ? 21.777 -9.104 -12.161 1.00 89.12 88 GLU A CA 1
ATOM 675 C C . GLU A 1 88 ? 20.570 -8.266 -12.580 1.00 89.12 88 GLU A C 1
ATOM 677 O O . GLU A 1 88 ? 20.735 -7.156 -13.086 1.00 89.12 88 GLU A O 1
ATOM 682 N N . LEU A 1 89 ? 19.360 -8.768 -12.322 1.00 88.94 89 LEU A N 1
ATOM 683 C CA . LEU A 1 89 ? 18.119 -8.043 -12.564 1.00 88.94 89 LEU A CA 1
ATOM 684 C C . LEU A 1 89 ? 18.019 -6.792 -11.678 1.00 88.94 89 LEU A C 1
ATOM 686 O O . LEU A 1 89 ? 17.674 -5.723 -12.177 1.00 88.94 89 LEU A O 1
ATOM 690 N N . ARG A 1 90 ? 18.415 -6.881 -10.401 1.00 88.88 90 ARG A N 1
ATOM 691 C CA . ARG A 1 90 ? 18.514 -5.731 -9.483 1.00 88.88 90 ARG A CA 1
ATOM 692 C C . ARG A 1 90 ? 19.489 -4.670 -9.989 1.00 88.88 90 ARG A C 1
ATOM 694 O O . ARG A 1 90 ? 19.167 -3.486 -9.960 1.00 88.88 90 ARG A O 1
ATOM 701 N N . LEU A 1 91 ? 20.655 -5.079 -10.495 1.00 91.75 91 LEU A N 1
ATOM 702 C CA . LEU A 1 91 ? 21.631 -4.152 -11.079 1.00 91.75 91 LEU A CA 1
ATOM 703 C C . LEU A 1 91 ? 21.097 -3.468 -12.343 1.00 91.75 91 LEU A C 1
ATOM 705 O O . LEU A 1 91 ? 21.239 -2.256 -12.484 1.00 91.75 91 LEU A O 1
ATOM 709 N N . LEU A 1 92 ? 20.462 -4.221 -13.247 1.00 92.44 92 LEU A N 1
ATOM 710 C CA . LEU A 1 92 ? 19.811 -3.661 -14.438 1.00 92.44 92 LEU A CA 1
ATOM 711 C C . LEU A 1 92 ? 18.716 -2.659 -14.056 1.00 92.44 92 LEU A C 1
ATOM 713 O O . LEU A 1 92 ? 18.625 -1.586 -14.648 1.00 92.44 92 LEU A O 1
ATOM 717 N N . SER A 1 93 ? 17.923 -2.983 -13.037 1.00 92.31 93 SER A N 1
ATOM 718 C CA . SER A 1 93 ? 16.886 -2.091 -12.531 1.00 92.31 93 SER A CA 1
ATOM 719 C C . SER A 1 93 ? 17.463 -0.789 -11.971 1.00 92.31 93 SER A C 1
ATOM 721 O O . SER A 1 93 ? 16.993 0.297 -12.309 1.00 92.31 93 SER A O 1
ATOM 723 N N . LEU A 1 94 ? 18.540 -0.878 -11.183 1.00 92.75 94 LEU A N 1
ATOM 724 C CA . LEU A 1 94 ? 19.231 0.287 -10.629 1.00 92.75 94 LEU A CA 1
ATOM 725 C C . LEU A 1 94 ? 19.788 1.205 -11.728 1.00 92.75 94 LEU A C 1
ATOM 727 O O . LEU A 1 94 ? 19.670 2.426 -11.629 1.00 92.75 94 LEU A O 1
ATOM 731 N N . GLU A 1 95 ? 20.370 0.631 -12.782 1.00 93.69 95 GLU A N 1
ATOM 732 C CA . GLU A 1 95 ? 20.847 1.397 -13.936 1.00 93.69 95 GLU A CA 1
ATOM 733 C C . GLU A 1 95 ? 19.701 2.120 -14.647 1.00 93.69 95 GLU A C 1
ATOM 735 O O . GLU A 1 95 ? 19.810 3.317 -14.909 1.00 93.69 95 GLU A O 1
ATOM 740 N N . TYR A 1 96 ? 18.575 1.442 -14.885 1.00 94.00 96 TYR A N 1
ATOM 741 C CA . TYR A 1 96 ? 17.409 2.078 -15.497 1.00 94.00 96 TYR A CA 1
ATOM 742 C C . TYR A 1 96 ? 16.855 3.224 -14.636 1.00 94.00 96 TYR A C 1
ATOM 744 O O . TYR A 1 96 ? 16.568 4.309 -15.149 1.00 94.00 96 TYR A O 1
ATOM 752 N N . ARG A 1 97 ? 16.781 3.041 -13.309 1.00 91.81 97 ARG A N 1
ATOM 753 C CA . ARG A 1 97 ? 16.413 4.125 -12.384 1.00 91.81 97 ARG A CA 1
ATOM 754 C C . ARG A 1 97 ? 17.379 5.301 -12.463 1.00 91.81 97 ARG A C 1
ATOM 756 O O . ARG A 1 97 ? 16.934 6.445 -12.406 1.00 91.81 97 ARG A O 1
ATOM 763 N N . SER A 1 98 ? 18.679 5.037 -12.590 1.00 93.25 98 SER A N 1
ATOM 764 C CA . SER A 1 98 ? 19.680 6.090 -12.773 1.00 93.25 98 SER A CA 1
ATOM 765 C C . SER A 1 98 ? 19.393 6.904 -14.035 1.00 93.25 98 SER A C 1
ATOM 767 O O . SER A 1 98 ? 19.410 8.131 -13.970 1.00 93.25 98 SER A O 1
ATOM 769 N N . SER A 1 99 ? 19.049 6.248 -15.145 1.00 93.38 99 SER A N 1
ATOM 770 C CA . SER A 1 99 ? 18.675 6.926 -16.393 1.00 93.38 99 SER A CA 1
ATOM 771 C C . SER A 1 99 ? 17.389 7.745 -16.270 1.00 93.38 99 SER A C 1
ATOM 773 O O . SER A 1 99 ? 17.328 8.871 -16.760 1.00 93.38 99 SER A O 1
ATOM 775 N N . LEU A 1 100 ? 16.373 7.239 -15.562 1.00 92.06 100 LEU A N 1
ATOM 776 C CA . LEU A 1 100 ? 15.158 8.009 -15.260 1.00 92.06 100 LEU A CA 1
ATOM 777 C C . LEU A 1 100 ? 15.467 9.271 -14.445 1.00 92.06 100 LEU A C 1
ATOM 779 O O . LEU A 1 100 ? 14.969 10.350 -14.762 1.00 92.06 100 LEU A O 1
ATOM 783 N N . ARG A 1 101 ? 16.322 9.165 -13.422 1.00 91.25 101 ARG A N 1
ATOM 784 C CA . ARG A 1 101 ? 16.737 10.320 -12.609 1.00 91.25 101 ARG A CA 1
ATOM 785 C C . ARG A 1 101 ? 17.588 11.314 -13.394 1.00 91.25 101 ARG A C 1
ATOM 787 O O . ARG A 1 101 ? 17.421 12.520 -13.219 1.00 91.25 101 ARG A O 1
ATOM 794 N N . ALA A 1 102 ? 18.463 10.829 -14.272 1.00 91.06 102 ALA A N 1
ATOM 795 C CA . ALA A 1 102 ? 19.232 11.674 -15.178 1.00 91.06 102 ALA A CA 1
ATOM 796 C C . ALA A 1 102 ? 18.318 12.433 -16.153 1.00 91.06 102 ALA A C 1
ATOM 798 O O . ALA A 1 102 ? 18.514 13.622 -16.373 1.00 91.06 102 ALA A O 1
ATOM 799 N N . ALA A 1 103 ? 17.269 11.790 -16.669 1.00 91.69 103 ALA A N 1
ATOM 800 C CA . ALA A 1 103 ? 16.274 12.451 -17.506 1.00 91.69 103 ALA A CA 1
ATOM 801 C C . ALA A 1 103 ? 15.479 13.518 -16.734 1.00 91.69 103 ALA A C 1
ATOM 803 O O . ALA A 1 103 ? 15.337 14.642 -17.208 1.00 91.69 103 ALA A O 1
ATOM 804 N N . GLN A 1 104 ? 15.009 13.204 -15.523 1.00 90.62 104 GLN A N 1
ATOM 805 C CA . GLN A 1 104 ? 14.278 14.156 -14.676 1.00 90.62 104 GLN A CA 1
ATOM 806 C C . GLN A 1 104 ? 15.112 15.396 -14.314 1.00 90.62 104 GLN A C 1
ATOM 808 O O . GLN A 1 104 ? 14.560 16.489 -14.222 1.00 90.62 104 GLN A O 1
ATOM 813 N N . SER A 1 105 ? 16.430 15.258 -14.123 1.00 92.19 105 SER A N 1
ATOM 814 C CA . SER A 1 105 ? 17.301 16.391 -13.768 1.00 92.19 105 SER A CA 1
ATOM 815 C C . SER A 1 105 ? 17.516 17.393 -14.909 1.00 92.19 105 SER A C 1
ATOM 817 O O . SER A 1 105 ? 17.959 18.513 -14.661 1.00 92.19 105 SER A O 1
ATOM 819 N N . LEU A 1 106 ? 17.176 17.011 -16.144 1.00 91.31 106 LEU A N 1
ATOM 820 C CA . LEU A 1 106 ? 17.220 17.872 -17.327 1.00 91.31 106 LEU A CA 1
ATOM 821 C C . LEU A 1 106 ? 15.931 18.682 -17.529 1.00 91.31 106 LEU A C 1
ATOM 823 O O . LEU A 1 106 ? 15.872 19.493 -18.451 1.00 91.31 106 LEU A O 1
ATOM 827 N N . LEU A 1 107 ? 14.902 18.449 -16.711 1.00 91.25 107 LEU A N 1
ATOM 828 C CA . LEU A 1 107 ? 13.640 19.177 -16.792 1.00 91.25 107 LEU A CA 1
ATOM 829 C C . LEU A 1 107 ? 13.757 20.557 -16.150 1.00 91.25 107 LEU A C 1
ATOM 831 O O . LEU A 1 107 ? 14.351 20.731 -15.086 1.00 91.25 107 LEU A O 1
ATOM 835 N N . THR A 1 108 ? 13.105 21.528 -16.770 1.00 90.31 108 THR A N 1
ATOM 836 C CA . THR A 1 108 ? 12.900 22.875 -16.241 1.00 90.31 108 THR A CA 1
ATOM 837 C C . THR A 1 108 ? 11.492 23.016 -15.657 1.00 90.31 108 THR A C 1
ATOM 839 O O . THR A 1 108 ? 10.664 22.107 -15.757 1.00 90.31 108 THR A O 1
ATOM 842 N N . ASP A 1 109 ? 11.193 24.146 -15.011 1.00 83.12 109 ASP A N 1
ATOM 843 C CA . ASP A 1 109 ? 9.867 24.405 -14.420 1.00 83.12 109 ASP A CA 1
ATOM 844 C C . ASP A 1 109 ? 8.744 24.550 -15.458 1.00 83.12 109 ASP A C 1
ATOM 846 O O . ASP A 1 109 ? 7.573 24.435 -15.107 1.00 83.12 109 ASP A O 1
ATOM 850 N N . GLY A 1 110 ? 9.085 24.754 -16.736 1.00 84.25 110 GLY A N 1
ATOM 851 C CA . GLY A 1 110 ? 8.118 24.761 -17.836 1.00 84.25 110 GLY A CA 1
ATOM 852 C C . GLY A 1 110 ? 7.691 23.366 -18.307 1.00 84.25 110 GLY A C 1
ATOM 853 O O . GLY A 1 110 ? 6.673 23.247 -18.981 1.00 84.25 110 GLY A O 1
ATOM 854 N N . ASP A 1 111 ? 8.422 22.312 -17.934 1.00 87.06 111 ASP A N 1
ATOM 855 C CA . ASP A 1 111 ? 8.242 20.954 -18.466 1.00 87.06 111 ASP A CA 1
ATOM 856 C C . ASP A 1 111 ? 7.268 20.116 -17.622 1.00 87.06 111 ASP A C 1
ATOM 858 O O . ASP A 1 111 ? 7.562 18.974 -17.264 1.00 87.06 111 ASP A O 1
ATOM 862 N N . VAL A 1 112 ? 6.120 20.694 -17.255 1.00 85.38 112 VAL A N 1
ATOM 863 C CA . VAL A 1 112 ? 5.155 20.087 -16.316 1.00 85.38 112 VAL A CA 1
ATOM 864 C C . VAL A 1 112 ? 4.648 18.730 -16.821 1.00 85.38 112 VAL A C 1
ATOM 866 O O . VAL A 1 112 ? 4.816 17.727 -16.132 1.00 85.38 112 VAL A O 1
ATOM 869 N N . GLU A 1 113 ? 4.136 18.665 -18.052 1.00 83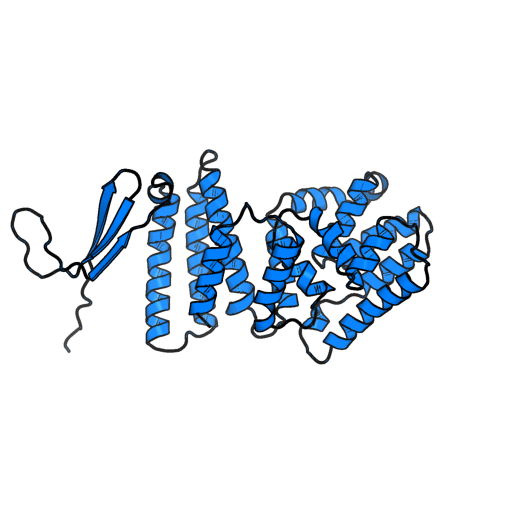.62 113 GLU A N 1
ATOM 870 C CA . GLU A 1 113 ? 3.590 17.427 -18.641 1.00 83.62 113 GLU A CA 1
ATOM 871 C C . GLU A 1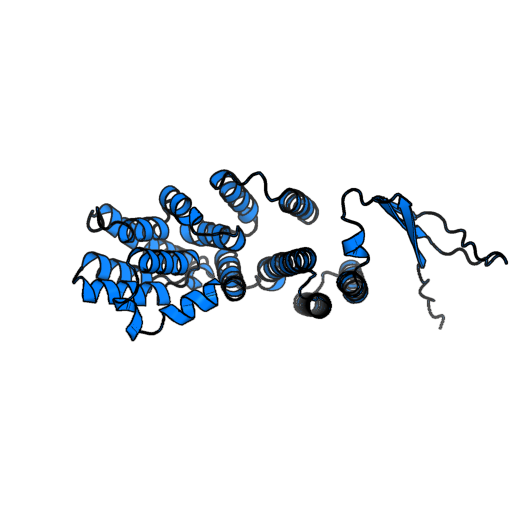 113 ? 4.648 16.312 -18.752 1.00 83.62 113 GLU A C 1
ATOM 873 O O . GLU A 1 113 ? 4.396 15.133 -18.482 1.00 83.62 113 GLU A O 1
ATOM 878 N N . LEU A 1 114 ? 5.880 16.674 -19.125 1.00 85.06 114 LEU A N 1
ATOM 879 C CA . LEU A 1 114 ? 6.975 15.714 -19.248 1.00 85.06 114 LEU A CA 1
ATOM 880 C C . LEU A 1 114 ? 7.461 15.231 -17.875 1.00 85.06 114 LEU A C 1
ATOM 882 O O . LEU A 1 114 ? 7.829 14.064 -17.722 1.00 85.06 114 LEU A O 1
ATOM 886 N N . ARG A 1 115 ? 7.429 16.105 -16.865 1.00 87.56 115 ARG A N 1
ATOM 887 C CA . ARG A 1 115 ? 7.713 15.756 -15.470 1.00 87.56 115 ARG A CA 1
ATOM 888 C C . ARG A 1 115 ? 6.700 14.751 -14.942 1.00 87.56 115 ARG A C 1
ATOM 890 O O . ARG A 1 115 ? 7.104 13.744 -14.367 1.00 87.56 115 ARG A O 1
ATOM 897 N N . GLU A 1 116 ? 5.415 14.988 -15.179 1.00 84.50 116 GLU A N 1
ATOM 898 C CA . GLU A 1 116 ? 4.335 14.060 -14.826 1.00 84.50 116 GLU A CA 1
ATOM 899 C C . GLU A 1 116 ? 4.519 12.704 -15.517 1.00 84.50 116 GLU A C 1
ATOM 901 O O . GLU A 1 116 ? 4.480 11.665 -14.858 1.00 84.50 116 GLU A O 1
ATOM 906 N N . THR A 1 117 ? 4.849 12.710 -16.811 1.00 84.94 117 THR A N 1
ATOM 907 C CA . THR A 1 117 ? 5.131 11.487 -17.581 1.00 84.94 117 THR A CA 1
ATOM 908 C C . THR A 1 117 ? 6.298 10.687 -16.988 1.00 84.94 117 THR A C 1
ATOM 910 O O . THR A 1 117 ? 6.189 9.482 -16.758 1.00 84.94 117 THR A O 1
ATOM 913 N N . LEU A 1 118 ? 7.427 11.341 -16.699 1.00 87.50 118 LEU A N 1
ATOM 914 C CA . LEU A 1 118 ? 8.600 10.672 -16.127 1.00 87.50 118 LEU A CA 1
ATOM 915 C C . LEU A 1 118 ? 8.360 10.201 -14.685 1.00 87.50 118 LEU A C 1
ATOM 917 O O . LEU A 1 118 ? 8.898 9.167 -14.283 1.00 87.50 118 LEU A O 1
ATOM 921 N N . ASN A 1 119 ? 7.541 10.917 -13.912 1.00 86.19 119 ASN A N 1
ATOM 922 C CA . ASN A 1 119 ? 7.098 10.473 -12.592 1.00 86.19 119 ASN A CA 1
ATOM 923 C C . ASN A 1 119 ? 6.230 9.213 -12.686 1.00 86.19 119 ASN A C 1
ATOM 925 O O . ASN A 1 119 ? 6.421 8.293 -11.891 1.00 86.19 119 ASN A O 1
ATOM 929 N N . LEU A 1 120 ? 5.335 9.134 -13.677 1.00 84.62 120 LEU A N 1
ATOM 930 C CA . LEU A 1 120 ? 4.529 7.941 -13.931 1.00 84.62 120 LEU A CA 1
ATOM 931 C C . LEU A 1 120 ? 5.405 6.741 -14.318 1.00 84.62 120 LEU A C 1
ATOM 933 O O . LEU A 1 120 ? 5.210 5.647 -13.790 1.00 84.62 120 LEU A O 1
ATOM 937 N N . TYR A 1 121 ? 6.412 6.936 -15.175 1.00 88.19 121 TYR A N 1
ATOM 938 C CA . TYR A 1 121 ? 7.366 5.872 -15.516 1.00 88.19 121 TYR A CA 1
ATOM 939 C C . TYR A 1 121 ? 8.125 5.373 -14.290 1.00 88.19 121 TYR A C 1
ATOM 941 O O . TYR A 1 121 ? 8.293 4.166 -14.115 1.00 88.19 121 TYR A O 1
ATOM 949 N N . GLU A 1 122 ? 8.561 6.286 -13.421 1.00 88.94 122 GLU A N 1
ATOM 950 C CA . GLU A 1 122 ? 9.227 5.902 -12.183 1.00 88.94 122 GLU A CA 1
ATOM 951 C C . GLU A 1 122 ? 8.280 5.160 -11.226 1.00 88.94 122 GLU A C 1
ATOM 953 O O . GLU A 1 122 ? 8.696 4.182 -10.603 1.00 88.94 122 GLU A O 1
ATOM 958 N N . LEU A 1 123 ? 7.016 5.584 -11.128 1.00 86.88 123 LEU A N 1
ATOM 959 C CA . LEU A 1 123 ? 5.994 4.926 -10.315 1.00 86.88 123 LEU A CA 1
ATOM 960 C C . LEU A 1 123 ? 5.756 3.487 -10.792 1.00 86.88 123 LEU A C 1
ATOM 962 O O . LEU A 1 123 ? 5.910 2.556 -10.002 1.00 86.88 123 LEU A O 1
ATOM 966 N N . ILE A 1 124 ? 5.469 3.296 -12.084 1.00 86.31 124 ILE A N 1
ATOM 967 C CA . ILE A 1 124 ? 5.233 1.974 -12.687 1.00 86.31 124 ILE A CA 1
ATOM 968 C C . ILE A 1 124 ? 6.460 1.078 -12.517 1.00 86.31 124 ILE A C 1
ATOM 970 O O . ILE A 1 124 ? 6.338 -0.071 -12.094 1.00 86.31 124 ILE A O 1
ATOM 974 N N . TRP A 1 125 ? 7.656 1.603 -12.796 1.00 89.81 125 TRP A N 1
ATOM 975 C CA . TRP A 1 125 ? 8.878 0.821 -12.645 1.00 89.81 125 TRP A CA 1
ATOM 976 C C . TRP A 1 125 ? 9.121 0.412 -11.191 1.00 89.81 125 TRP A C 1
ATOM 978 O O . TRP A 1 125 ? 9.463 -0.735 -10.924 1.00 89.81 125 TRP A O 1
ATOM 988 N N . SER A 1 126 ? 8.887 1.316 -10.237 1.00 90.19 126 SER A N 1
ATOM 989 C CA . SER A 1 126 ? 9.037 0.996 -8.815 1.00 90.19 126 SER A CA 1
ATOM 990 C C . SER A 1 126 ? 8.049 -0.067 -8.326 1.00 90.19 126 SER A C 1
ATOM 992 O O . SER A 1 126 ? 8.397 -0.848 -7.440 1.00 90.19 126 SER A O 1
ATOM 994 N N . LEU A 1 127 ? 6.855 -0.149 -8.925 1.00 88.88 127 LEU A N 1
ATOM 995 C CA . LEU A 1 127 ? 5.919 -1.241 -8.660 1.00 88.88 127 LEU A CA 1
ATOM 996 C C . LEU A 1 127 ? 6.453 -2.561 -9.214 1.00 88.88 127 LEU A C 1
ATOM 998 O O . LEU A 1 127 ? 6.456 -3.569 -8.512 1.00 88.88 127 LEU A O 1
ATOM 1002 N N . ALA A 1 128 ? 6.935 -2.552 -10.459 1.00 88.12 128 ALA A N 1
ATOM 1003 C CA . ALA A 1 128 ? 7.524 -3.737 -11.071 1.00 88.12 128 ALA A CA 1
ATOM 1004 C C . ALA A 1 128 ? 8.720 -4.251 -10.252 1.00 88.12 128 ALA A C 1
ATOM 1006 O O . ALA A 1 128 ? 8.861 -5.454 -10.040 1.00 88.12 128 ALA A O 1
ATOM 1007 N N . GLU A 1 129 ? 9.542 -3.346 -9.716 1.00 88.88 129 GLU A N 1
ATOM 1008 C CA . GLU A 1 129 ? 10.610 -3.691 -8.782 1.00 88.88 129 GLU A CA 1
ATOM 1009 C C . GLU A 1 129 ? 10.080 -4.364 -7.515 1.00 88.88 129 GLU A C 1
ATOM 1011 O O . GLU A 1 129 ? 10.625 -5.391 -7.109 1.00 88.88 129 GLU A O 1
ATOM 1016 N N . ALA A 1 130 ? 9.053 -3.796 -6.881 1.00 88.44 130 ALA A N 1
ATOM 1017 C CA . ALA A 1 130 ? 8.478 -4.342 -5.655 1.00 88.44 130 ALA A CA 1
ATOM 1018 C C . ALA A 1 130 ? 7.917 -5.756 -5.876 1.00 88.44 130 ALA A C 1
ATOM 1020 O O . ALA A 1 130 ? 8.220 -6.662 -5.109 1.00 88.44 130 ALA A O 1
ATOM 1021 N N . ILE A 1 131 ? 7.179 -5.959 -6.971 1.00 85.38 131 ILE A N 1
ATOM 1022 C CA . ILE A 1 131 ? 6.449 -7.202 -7.246 1.00 85.38 131 ILE A CA 1
ATOM 1023 C C . ILE A 1 131 ? 7.333 -8.299 -7.847 1.00 85.38 131 ILE A C 1
ATOM 1025 O O . ILE A 1 131 ? 7.162 -9.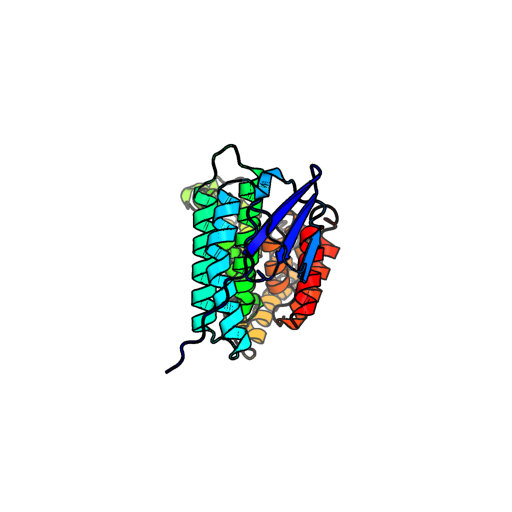469 -7.513 1.00 85.38 131 ILE A O 1
ATOM 1029 N N . PHE A 1 132 ? 8.249 -7.967 -8.759 1.00 82.75 132 PHE A N 1
ATOM 1030 C CA . PHE A 1 132 ? 8.955 -8.974 -9.565 1.00 82.75 132 PHE A CA 1
ATOM 1031 C C . PHE A 1 132 ? 10.447 -9.103 -9.242 1.00 82.75 132 PHE A C 1
ATOM 1033 O O . PHE A 1 132 ? 11.063 -10.094 -9.626 1.00 82.75 132 PHE A O 1
ATOM 1040 N N . ILE A 1 133 ? 11.047 -8.118 -8.563 1.00 83.19 133 ILE A N 1
ATOM 1041 C CA . ILE A 1 1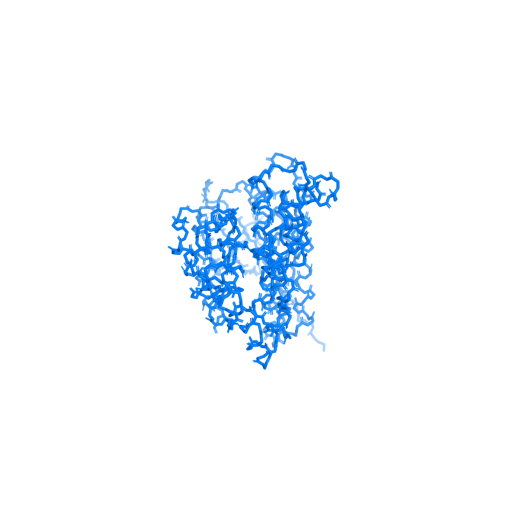33 ? 12.500 -8.085 -8.306 1.00 83.19 133 ILE A CA 1
ATOM 1042 C C . ILE A 1 133 ? 12.820 -8.240 -6.808 1.00 83.19 133 ILE A C 1
ATOM 1044 O O . ILE A 1 133 ? 13.859 -8.802 -6.440 1.00 83.19 133 ILE A O 1
ATOM 1048 N N . HIS A 1 134 ? 11.943 -7.753 -5.926 1.00 76.00 134 HIS A N 1
ATOM 1049 C CA . HIS A 1 134 ? 12.139 -7.802 -4.472 1.00 76.00 134 HIS A CA 1
ATOM 1050 C C . HIS A 1 134 ? 11.333 -8.899 -3.753 1.00 76.00 134 HIS A C 1
ATOM 1052 O O . HIS A 1 134 ? 11.715 -9.263 -2.646 1.00 76.00 134 HIS A O 1
ATOM 1058 N N . SER A 1 135 ? 10.319 -9.488 -4.391 1.00 65.81 135 SER A N 1
ATOM 1059 C CA . SER A 1 135 ? 9.269 -10.327 -3.776 1.00 65.81 135 SER A CA 1
ATOM 1060 C C . SER A 1 135 ? 9.658 -11.738 -3.318 1.00 65.81 135 SER A C 1
ATOM 1062 O O . SER A 1 135 ? 8.793 -12.545 -2.987 1.00 65.81 135 SER A O 1
ATOM 1064 N N . HIS A 1 136 ? 10.943 -12.098 -3.309 1.00 64.75 136 HIS A N 1
ATOM 1065 C CA . HIS A 1 136 ? 11.334 -13.500 -3.104 1.00 64.75 136 HIS A CA 1
ATOM 1066 C C . HIS A 1 136 ? 10.994 -14.059 -1.712 1.00 64.75 136 HIS A C 1
ATOM 1068 O O . HIS A 1 136 ? 10.861 -15.275 -1.592 1.00 64.75 136 HIS A O 1
ATOM 1074 N N . ASP A 1 137 ? 10.802 -13.197 -0.707 1.00 72.62 137 ASP A N 1
ATOM 1075 C CA . ASP A 1 137 ? 10.588 -13.599 0.691 1.00 72.62 137 ASP A CA 1
ATOM 1076 C C . ASP A 1 137 ? 9.356 -12.939 1.350 1.00 72.62 137 ASP A C 1
ATOM 1078 O O . ASP A 1 137 ? 9.150 -13.070 2.559 1.00 72.62 137 ASP A O 1
ATOM 1082 N N . SER A 1 138 ? 8.537 -12.215 0.585 1.00 85.19 138 SER A N 1
ATOM 1083 C CA . SER A 1 138 ? 7.420 -11.415 1.097 1.00 85.19 138 SER A CA 1
ATOM 1084 C C . SER A 1 138 ? 6.119 -11.695 0.353 1.00 85.19 138 SER A C 1
ATOM 1086 O O . SER A 1 138 ? 6.092 -12.167 -0.782 1.00 85.19 138 SER A O 1
ATOM 1088 N N . SER A 1 139 ? 4.995 -11.445 1.026 1.00 90.81 139 SER A N 1
ATOM 1089 C CA . SER A 1 139 ? 3.689 -11.520 0.370 1.00 90.81 139 SER A CA 1
ATOM 1090 C C . SER A 1 139 ? 3.474 -10.319 -0.549 1.00 90.81 139 SER A C 1
ATOM 1092 O O . SER A 1 139 ? 3.877 -9.202 -0.223 1.00 90.81 139 SER A O 1
ATOM 1094 N N . ILE A 1 140 ? 2.726 -10.515 -1.638 1.00 90.56 140 ILE A N 1
ATOM 1095 C CA . ILE A 1 140 ? 2.357 -9.429 -2.561 1.00 90.56 140 ILE A CA 1
ATOM 1096 C C . ILE A 1 140 ? 1.636 -8.275 -1.847 1.00 90.56 140 ILE A C 1
ATOM 1098 O O . ILE A 1 140 ? 1.790 -7.112 -2.214 1.00 90.56 140 ILE A O 1
ATOM 1102 N N . VAL A 1 141 ? 0.868 -8.581 -0.798 1.00 92.62 141 VAL A N 1
ATOM 1103 C CA . VAL A 1 141 ? 0.161 -7.586 0.016 1.00 92.62 141 VAL A CA 1
ATOM 1104 C C . VAL A 1 141 ? 1.158 -6.710 0.780 1.00 92.62 141 VAL A C 1
ATOM 1106 O O . VAL A 1 141 ? 1.031 -5.488 0.791 1.00 92.62 141 VAL A O 1
ATOM 1109 N N . VAL A 1 142 ? 2.183 -7.322 1.380 1.00 93.25 142 VAL A N 1
ATOM 1110 C CA . VAL A 1 142 ? 3.262 -6.604 2.077 1.00 93.25 142 VAL A CA 1
ATOM 1111 C C . VAL A 1 142 ? 4.100 -5.784 1.098 1.00 93.25 142 VAL A C 1
ATOM 1113 O O . VAL A 1 142 ? 4.415 -4.630 1.387 1.00 93.25 142 VAL A O 1
ATOM 1116 N N . ASP A 1 143 ? 4.431 -6.338 -0.066 1.00 91.81 143 ASP A N 1
ATOM 1117 C CA . ASP A 1 143 ? 5.227 -5.635 -1.076 1.00 91.81 143 ASP A CA 1
ATOM 1118 C C . ASP A 1 143 ? 4.501 -4.401 -1.611 1.00 91.81 143 ASP A C 1
ATOM 1120 O O . ASP A 1 143 ? 5.082 -3.319 -1.683 1.00 91.81 143 ASP A O 1
ATOM 1124 N N . THR A 1 144 ? 3.213 -4.537 -1.931 1.00 91.50 144 THR A N 1
ATOM 1125 C CA . THR A 1 144 ? 2.396 -3.439 -2.468 1.00 91.50 144 THR A CA 1
ATOM 1126 C C . THR A 1 144 ? 2.137 -2.344 -1.437 1.00 91.50 144 THR A C 1
ATOM 1128 O O . THR A 1 144 ? 2.255 -1.168 -1.780 1.00 91.50 144 THR A O 1
ATOM 1131 N N . ILE A 1 145 ? 1.855 -2.677 -0.170 1.00 92.19 145 ILE A N 1
ATOM 1132 C CA . ILE A 1 145 ? 1.671 -1.651 0.871 1.00 92.19 145 ILE A CA 1
ATOM 1133 C C . ILE A 1 145 ? 2.992 -0.956 1.227 1.00 92.19 145 ILE A C 1
ATOM 1135 O O . ILE A 1 145 ? 3.025 0.252 1.444 1.00 92.19 145 ILE A O 1
ATOM 1139 N N . THR A 1 146 ? 4.112 -1.682 1.224 1.00 91.19 146 THR A N 1
ATOM 1140 C CA . THR A 1 146 ? 5.436 -1.084 1.458 1.00 91.19 146 THR A CA 1
ATOM 1141 C C . THR A 1 146 ? 5.827 -0.170 0.297 1.00 91.19 146 THR A C 1
ATOM 1143 O O . THR A 1 146 ? 6.344 0.930 0.500 1.00 91.19 146 THR A O 1
ATOM 1146 N N . TRP A 1 147 ? 5.538 -0.589 -0.936 1.00 91.75 147 TRP A N 1
ATOM 1147 C CA . TRP A 1 147 ? 5.726 0.227 -2.129 1.00 91.75 147 TRP A CA 1
ATOM 1148 C C . TRP A 1 147 ? 4.885 1.507 -2.096 1.00 91.75 147 TRP A C 1
ATOM 1150 O O . TRP A 1 147 ? 5.413 2.589 -2.372 1.00 91.75 147 TRP A O 1
ATOM 1160 N N . SER A 1 148 ? 3.609 1.422 -1.715 1.00 90.00 148 SER A N 1
ATOM 1161 C CA . SER A 1 148 ? 2.744 2.602 -1.660 1.00 90.00 148 SER A CA 1
ATOM 1162 C C . SER A 1 148 ? 3.228 3.604 -0.622 1.00 90.00 148 SER A C 1
ATOM 1164 O O . SER A 1 148 ? 3.309 4.791 -0.923 1.00 90.00 148 SER A O 1
ATOM 1166 N N . GLN A 1 149 ? 3.688 3.142 0.544 1.00 88.00 149 GLN A N 1
ATOM 1167 C CA . GLN A 1 149 ? 4.303 3.995 1.565 1.00 88.00 149 GLN A CA 1
ATOM 1168 C C . GLN A 1 149 ? 5.526 4.764 1.041 1.00 88.00 149 GLN A C 1
ATOM 1170 O O . GLN A 1 149 ? 5.698 5.944 1.356 1.00 88.00 149 GLN A O 1
ATOM 1175 N N . LEU A 1 150 ? 6.361 4.134 0.208 1.00 85.75 150 LEU A N 1
ATOM 1176 C CA . LEU A 1 150 ? 7.492 4.809 -0.441 1.00 85.75 150 LEU A CA 1
ATOM 1177 C C . LEU A 1 150 ? 7.034 5.860 -1.461 1.00 85.75 150 LEU A C 1
ATOM 1179 O O . LEU A 1 150 ? 7.703 6.882 -1.638 1.00 85.75 150 LEU A O 1
ATOM 1183 N N . CYS A 1 151 ? 5.907 5.620 -2.129 1.00 83.75 151 CYS A N 1
ATOM 1184 C CA . CYS A 1 151 ? 5.325 6.551 -3.090 1.00 83.75 151 CYS A CA 1
ATOM 1185 C C . CYS A 1 151 ? 4.637 7.734 -2.398 1.00 83.75 151 CYS A C 1
ATOM 1187 O O . CYS A 1 151 ? 4.782 8.864 -2.860 1.00 83.75 151 CYS A O 1
ATOM 1189 N N . LEU A 1 152 ? 3.995 7.516 -1.246 1.00 78.19 152 LEU A N 1
ATOM 1190 C CA . LEU A 1 152 ? 3.376 8.571 -0.435 1.00 78.19 152 LEU A CA 1
ATOM 1191 C C . LEU A 1 152 ? 4.377 9.650 -0.019 1.00 78.19 152 LEU A C 1
ATOM 1193 O O . LEU A 1 152 ? 4.037 10.830 -0.009 1.00 78.19 152 LEU A O 1
ATOM 1197 N N . ALA A 1 153 ? 5.634 9.276 0.241 1.00 70.31 153 ALA A N 1
ATOM 1198 C CA . ALA A 1 153 ? 6.708 10.225 0.546 1.00 70.31 153 ALA A CA 1
ATOM 1199 C C . ALA A 1 153 ? 6.985 11.242 -0.583 1.00 70.31 153 ALA A C 1
ATOM 1201 O O . ALA A 1 153 ? 7.687 12.226 -0.363 1.00 70.31 153 ALA A O 1
ATOM 1202 N N . ARG A 1 154 ? 6.470 10.995 -1.793 1.00 69.31 154 ARG A N 1
ATOM 1203 C CA . ARG A 1 154 ? 6.638 11.837 -2.987 1.00 69.31 154 ARG A CA 1
ATOM 1204 C C . ARG A 1 154 ? 5.413 12.698 -3.291 1.00 69.31 154 ARG A C 1
ATOM 1206 O O . ARG A 1 154 ? 5.426 13.433 -4.273 1.00 69.31 154 ARG A O 1
ATOM 1213 N N . THR A 1 155 ? 4.370 12.584 -2.477 1.00 71.88 155 THR A N 1
ATOM 1214 C CA . THR A 1 155 ? 3.145 13.384 -2.574 1.00 71.88 155 THR A CA 1
ATOM 1215 C C . THR A 1 155 ? 3.174 14.513 -1.538 1.00 71.88 155 THR A C 1
ATOM 1217 O O . THR A 1 155 ? 3.990 14.496 -0.611 1.00 71.88 155 THR A O 1
ATOM 1220 N N . THR A 1 156 ? 2.266 15.485 -1.658 1.00 67.62 156 THR A N 1
ATOM 1221 C CA . THR A 1 156 ? 2.099 16.575 -0.673 1.00 67.62 156 THR A CA 1
ATOM 1222 C C . THR A 1 156 ? 1.748 16.062 0.727 1.00 67.62 156 THR A C 1
ATOM 1224 O O . THR A 1 156 ? 2.000 16.740 1.722 1.00 67.62 156 THR A O 1
ATOM 1227 N N . TYR A 1 157 ? 1.270 14.818 0.826 1.00 66.69 157 TYR A N 1
ATOM 1228 C CA . TYR A 1 157 ? 0.975 14.118 2.072 1.00 66.69 157 TYR A CA 1
ATOM 1229 C C . TYR A 1 157 ? 2.133 14.130 3.076 1.00 66.69 157 TYR A C 1
ATOM 1231 O O . TYR A 1 157 ? 1.917 14.322 4.270 1.00 66.69 157 TYR A O 1
ATOM 1239 N N . ALA A 1 158 ? 3.379 13.935 2.627 1.00 62.06 158 ALA A N 1
ATOM 1240 C CA . ALA A 1 158 ? 4.528 13.892 3.534 1.00 62.06 158 ALA A CA 1
ATOM 1241 C C . ALA A 1 158 ? 4.733 15.225 4.276 1.00 62.06 158 ALA A C 1
ATOM 1243 O O . ALA A 1 158 ? 5.116 15.240 5.451 1.00 62.06 158 ALA A O 1
ATOM 1244 N N . GLU A 1 159 ? 4.448 16.337 3.599 1.00 63.19 159 GLU A N 1
ATOM 1245 C CA . GLU A 1 159 ? 4.509 17.681 4.166 1.00 63.19 159 GLU A CA 1
ATOM 1246 C C . GLU A 1 159 ? 3.336 17.907 5.130 1.00 63.19 159 GLU A C 1
ATOM 1248 O O . GLU A 1 159 ? 3.561 18.285 6.283 1.00 63.19 159 GLU A O 1
ATOM 1253 N N . GLU A 1 160 ? 2.113 17.556 4.720 1.00 67.06 160 GLU A N 1
ATOM 1254 C CA . GLU A 1 160 ? 0.893 17.663 5.538 1.00 67.06 160 GLU A CA 1
ATOM 1255 C C . GLU A 1 160 ? 0.996 16.864 6.853 1.00 67.06 160 GLU A C 1
ATOM 1257 O O . GLU A 1 160 ? 0.742 17.379 7.948 1.00 67.06 160 GLU A O 1
ATOM 1262 N N . VAL A 1 161 ? 1.473 15.620 6.771 1.00 64.56 161 VAL A N 1
ATOM 1263 C CA . VAL A 1 161 ? 1.678 14.716 7.912 1.00 64.56 161 VAL A CA 1
ATOM 1264 C C . VAL A 1 161 ? 2.742 15.244 8.873 1.00 64.56 161 VAL A C 1
ATOM 1266 O O . VAL A 1 161 ? 2.553 15.234 10.095 1.00 64.56 161 VAL A O 1
ATOM 1269 N N . SER A 1 162 ? 3.876 15.707 8.337 1.00 63.34 162 SER A N 1
ATOM 1270 C CA . SER A 1 162 ? 5.007 16.225 9.120 1.00 63.34 162 SER A CA 1
ATOM 1271 C C . SER A 1 162 ? 4.615 17.451 9.948 1.00 63.34 162 SER A C 1
ATOM 1273 O O . SER A 1 162 ? 5.015 17.597 11.112 1.00 63.34 162 SER A O 1
ATOM 1275 N N . GLU A 1 163 ? 3.775 18.326 9.394 1.00 63.25 163 GLU A N 1
ATOM 1276 C CA . GLU A 1 163 ? 3.281 19.492 10.118 1.00 63.25 163 GLU A CA 1
ATOM 1277 C C . GLU A 1 163 ? 2.325 19.132 11.263 1.00 63.25 163 GLU A C 1
ATOM 1279 O O . GLU A 1 163 ? 2.371 19.785 12.319 1.00 63.25 163 GLU A O 1
ATOM 1284 N N . CYS A 1 164 ? 1.529 18.074 11.080 1.00 58.72 164 CYS A N 1
ATOM 1285 C CA . CYS A 1 164 ? 0.483 17.615 11.995 1.00 58.72 164 CYS A CA 1
ATOM 1286 C C . CYS A 1 164 ? 0.988 16.719 13.139 1.00 58.72 164 CYS A C 1
ATOM 1288 O O . CYS A 1 164 ? 0.452 16.772 14.247 1.00 58.72 164 CYS A O 1
ATOM 1290 N N . LEU A 1 165 ? 2.054 15.938 12.924 1.00 56.62 165 LEU A N 1
ATOM 1291 C CA . LEU A 1 165 ? 2.633 15.019 13.922 1.00 56.62 165 LEU A CA 1
ATOM 1292 C C . LEU A 1 165 ? 3.294 15.714 15.128 1.00 56.62 165 LEU A C 1
ATOM 1294 O O . LEU A 1 165 ? 3.659 15.060 16.113 1.00 56.62 165 LEU A O 1
ATOM 1298 N N . ARG A 1 166 ? 3.454 17.043 15.110 1.00 62.28 166 ARG A N 1
ATOM 1299 C CA . ARG A 1 166 ? 3.951 17.786 16.277 1.00 62.28 166 ARG A CA 1
ATOM 1300 C C . ARG A 1 166 ? 2.902 17.720 17.394 1.00 62.28 166 ARG A C 1
ATOM 1302 O O . ARG A 1 166 ? 1.920 18.451 17.350 1.00 62.28 166 ARG A O 1
ATOM 1309 N N . ARG A 1 167 ? 3.141 16.890 18.426 1.00 51.47 167 ARG A N 1
ATOM 1310 C CA . ARG A 1 167 ? 2.247 16.603 19.583 1.00 51.47 167 ARG A CA 1
ATOM 1311 C C . ARG A 1 167 ? 1.455 17.798 20.141 1.00 51.47 167 ARG A C 1
ATOM 1313 O O . ARG A 1 167 ? 0.331 17.617 20.590 1.00 51.47 167 ARG A O 1
ATOM 1320 N N . ASN A 1 168 ? 2.006 19.010 20.093 1.00 54.66 168 ASN A N 1
ATOM 1321 C CA . ASN A 1 168 ? 1.360 20.227 20.601 1.00 54.66 168 ASN A CA 1
ATOM 1322 C C . ASN A 1 168 ? 0.252 20.793 19.686 1.00 54.66 168 ASN A C 1
ATOM 1324 O O . ASN A 1 168 ? -0.436 21.725 20.094 1.00 54.66 168 ASN A O 1
ATOM 1328 N N . LYS A 1 169 ? 0.080 20.260 18.468 1.00 59.28 169 LYS A N 1
ATOM 1329 C CA . LYS A 1 169 ? -0.910 20.711 17.477 1.00 59.28 169 LYS A CA 1
ATOM 1330 C C . LYS A 1 169 ? -2.091 19.753 17.284 1.00 59.28 169 LYS A C 1
ATOM 1332 O O . LYS A 1 169 ? -3.076 20.154 16.682 1.00 59.28 169 LYS A O 1
ATOM 1337 N N . ILE A 1 170 ? -2.053 18.536 17.839 1.00 61.31 170 ILE A N 1
ATOM 1338 C CA . ILE A 1 170 ? -3.155 17.554 17.718 1.00 61.31 170 ILE A CA 1
ATOM 1339 C C . ILE A 1 170 ? -4.459 18.089 18.327 1.00 61.31 170 ILE A C 1
ATOM 1341 O O . ILE A 1 170 ? -5.530 17.892 17.769 1.00 61.31 170 ILE A O 1
ATOM 1345 N N . SER A 1 171 ? -4.379 18.836 19.430 1.00 59.03 171 SER A N 1
ATOM 1346 C CA . SER A 1 171 ? -5.538 19.501 20.045 1.00 59.03 171 SER A CA 1
ATOM 1347 C C . SER A 1 171 ? -6.004 20.764 19.309 1.00 59.03 171 SER A C 1
ATOM 1349 O O . SER A 1 171 ? -7.041 21.320 19.663 1.00 59.03 171 SER A O 1
ATOM 1351 N N . GLN A 1 172 ? -5.232 21.236 18.328 1.00 62.12 172 GLN A N 1
ATOM 1352 C CA . GLN A 1 172 ? -5.530 22.410 17.499 1.00 62.12 172 GLN A CA 1
ATOM 1353 C C . GLN A 1 172 ? -5.999 22.023 16.093 1.00 62.12 172 GLN A C 1
ATOM 1355 O O . GLN A 1 172 ? -6.407 22.894 15.329 1.00 62.12 172 GLN A O 1
ATOM 1360 N N . LEU A 1 173 ? -5.909 20.737 15.746 1.00 63.56 173 LEU A N 1
ATOM 1361 C CA . LEU A 1 173 ? -6.354 20.211 14.470 1.00 63.56 173 LEU A CA 1
ATOM 1362 C C . LEU A 1 173 ? -7.875 20.289 14.380 1.00 63.56 173 LEU A C 1
ATOM 1364 O O . LEU A 1 173 ? -8.595 19.907 15.307 1.00 63.56 173 LEU A O 1
ATOM 1368 N N . ASP A 1 174 ? -8.346 20.780 13.238 1.00 76.38 174 ASP A N 1
ATOM 1369 C CA . ASP A 1 174 ? -9.751 20.691 12.882 1.00 76.38 174 ASP A CA 1
ATOM 1370 C C . ASP A 1 174 ? -10.204 19.223 12.890 1.00 76.38 174 ASP A C 1
ATOM 1372 O O . ASP A 1 174 ? -9.441 18.314 12.542 1.00 76.38 174 ASP A O 1
ATOM 1376 N N . LYS A 1 175 ? -11.449 18.985 13.313 1.00 80.62 175 LYS A N 1
ATOM 1377 C CA . LYS A 1 175 ? -11.968 17.628 13.507 1.00 80.62 175 LYS A CA 1
ATOM 1378 C C . LYS A 1 175 ? -11.969 16.841 12.195 1.00 80.62 175 LYS A C 1
ATOM 1380 O O . LYS A 1 175 ? -11.644 15.655 12.219 1.00 80.62 175 LYS A O 1
ATOM 1385 N N . ASP A 1 176 ? -12.289 17.480 11.074 1.00 82.81 176 ASP A N 1
ATOM 1386 C CA . ASP A 1 176 ? -12.350 16.797 9.782 1.00 82.81 176 ASP A CA 1
ATOM 1387 C C . ASP A 1 176 ? -10.942 16.472 9.282 1.00 82.81 176 ASP A C 1
ATOM 1389 O O . ASP A 1 176 ? -10.685 15.361 8.817 1.00 82.81 176 ASP A O 1
ATOM 1393 N N . HIS A 1 177 ? -10.000 17.404 9.450 1.00 82.12 177 HIS A N 1
ATOM 1394 C CA . HIS A 1 177 ? -8.600 17.178 9.092 1.00 82.12 177 HIS A CA 1
ATOM 1395 C C . HIS A 1 177 ? -7.957 16.068 9.939 1.00 82.12 177 HIS A C 1
ATOM 1397 O O . HIS A 1 177 ? -7.238 15.220 9.414 1.00 82.12 177 HIS A O 1
ATOM 1403 N N . PHE A 1 178 ? -8.277 16.010 11.236 1.00 86.44 178 PHE A N 1
ATOM 1404 C CA . PHE A 1 178 ? -7.839 14.932 12.121 1.00 86.44 178 PHE A CA 1
ATOM 1405 C C . PHE A 1 178 ? -8.280 13.555 11.606 1.00 86.44 178 PHE A C 1
ATOM 1407 O O . PHE A 1 178 ? -7.456 12.651 11.479 1.00 86.44 178 PHE A O 1
ATOM 1414 N N . TRP A 1 179 ? -9.568 13.379 11.294 1.00 89.31 179 TRP A N 1
ATOM 1415 C CA . TRP A 1 179 ? -10.081 12.074 10.869 1.00 89.31 179 TRP A CA 1
ATOM 1416 C C . TRP A 1 179 ? -9.609 11.673 9.477 1.00 89.31 179 TRP A C 1
ATOM 1418 O O . TRP A 1 179 ? -9.309 10.497 9.273 1.00 89.31 179 TRP A O 1
ATOM 1428 N N . LYS A 1 180 ? -9.460 12.633 8.556 1.00 87.62 180 LYS A N 1
ATOM 1429 C CA . LYS A 1 180 ? -8.797 12.389 7.268 1.00 87.62 180 LYS A CA 1
ATOM 1430 C C . LYS A 1 180 ? -7.388 11.846 7.477 1.00 87.62 180 LYS A C 1
ATOM 1432 O O . LYS A 1 180 ? -7.037 10.826 6.897 1.00 87.62 180 LYS A O 1
ATOM 1437 N N . GLN A 1 181 ? -6.614 12.452 8.374 1.00 86.12 181 GLN A N 1
ATOM 1438 C CA . GLN A 1 181 ? -5.256 11.998 8.659 1.00 86.12 181 GLN A CA 1
ATOM 1439 C C . GLN A 1 181 ? -5.214 10.571 9.226 1.00 86.12 181 GLN A C 1
ATOM 1441 O O . GLN A 1 181 ? -4.359 9.772 8.836 1.00 86.12 181 GLN A O 1
ATOM 1446 N N . VAL A 1 182 ? -6.143 10.228 10.126 1.00 91.06 182 VAL A N 1
ATOM 1447 C CA . VAL A 1 182 ? -6.265 8.854 10.635 1.00 91.06 182 VAL A CA 1
ATOM 1448 C C . VAL A 1 182 ? -6.633 7.893 9.503 1.00 91.06 182 VAL A C 1
ATOM 1450 O O . VAL A 1 182 ? -6.001 6.847 9.382 1.00 91.06 182 VAL A O 1
ATOM 1453 N N . ALA A 1 183 ? -7.601 8.249 8.655 1.00 91.19 183 ALA A N 1
ATOM 1454 C CA . ALA A 1 183 ? -7.995 7.447 7.501 1.00 91.19 183 ALA A CA 1
ATOM 1455 C C . ALA A 1 183 ? -6.809 7.153 6.573 1.00 91.19 183 ALA A C 1
ATOM 1457 O O . ALA A 1 183 ? -6.581 5.990 6.250 1.00 91.19 183 ALA A O 1
ATOM 1458 N N . TYR A 1 184 ? -6.002 8.159 6.224 1.00 88.69 184 TYR A N 1
ATOM 1459 C CA . TYR A 1 184 ? -4.803 7.946 5.410 1.00 88.69 184 TYR A CA 1
ATOM 1460 C C . TYR A 1 184 ? -3.801 7.006 6.074 1.00 88.69 184 TYR A C 1
ATOM 1462 O O . TYR A 1 184 ? -3.307 6.091 5.418 1.00 88.69 184 TYR A O 1
ATOM 1470 N N . PHE A 1 185 ? -3.513 7.173 7.372 1.00 90.69 185 PHE A N 1
ATOM 1471 C CA . PHE A 1 185 ? -2.607 6.254 8.067 1.00 90.69 185 PHE A CA 1
ATOM 1472 C C . PHE A 1 185 ? -3.113 4.813 8.024 1.00 90.69 185 PHE A C 1
ATOM 1474 O O . PHE A 1 185 ? -2.316 3.905 7.816 1.00 90.69 185 PHE A O 1
ATOM 1481 N N . ILE A 1 186 ? -4.420 4.602 8.178 1.00 94.06 186 ILE A N 1
ATOM 1482 C CA . ILE A 1 186 ? -5.031 3.275 8.088 1.00 94.06 186 ILE A CA 1
ATOM 1483 C C . ILE A 1 186 ? -4.914 2.708 6.673 1.00 94.06 186 ILE A C 1
ATOM 1485 O O . ILE A 1 186 ? -4.392 1.609 6.513 1.00 94.06 186 ILE A O 1
ATOM 1489 N N . LEU A 1 187 ? -5.336 3.460 5.654 1.00 91.44 187 LEU A N 1
ATOM 1490 C CA . LEU A 1 187 ? -5.298 3.029 4.251 1.00 91.44 187 LEU A CA 1
ATOM 1491 C C . LEU A 1 187 ? -3.868 2.738 3.773 1.00 91.44 187 LEU A C 1
ATOM 1493 O O . LEU A 1 187 ? -3.652 1.826 2.986 1.00 91.44 187 LEU A O 1
ATOM 1497 N N . SER A 1 188 ? -2.883 3.446 4.328 1.00 89.62 188 SER A N 1
ATOM 1498 C CA . SER A 1 188 ? -1.459 3.252 4.035 1.00 89.62 188 SER A CA 1
ATOM 1499 C C . SER A 1 188 ? -0.799 2.141 4.862 1.00 89.62 188 SER A C 1
ATOM 1501 O O . SER A 1 188 ? 0.405 1.936 4.744 1.00 89.62 188 SER A O 1
ATOM 1503 N N . GLY A 1 189 ? -1.522 1.468 5.764 1.00 92.19 189 GLY A N 1
ATOM 1504 C CA . GLY A 1 189 ? -0.953 0.451 6.660 1.00 92.19 189 GLY A CA 1
ATOM 1505 C C . GLY A 1 189 ? -0.034 0.998 7.768 1.00 92.19 189 GLY A C 1
ATOM 1506 O O . GLY A 1 189 ? 0.702 0.248 8.404 1.00 92.19 189 GLY A O 1
ATOM 1507 N N . LEU A 1 190 ? -0.061 2.305 8.042 1.00 91.94 190 LEU A N 1
ATOM 1508 C CA . LEU A 1 190 ? 0.727 2.974 9.086 1.00 91.94 190 LEU A CA 1
ATOM 1509 C C . LEU A 1 190 ? 0.007 2.929 10.448 1.00 91.94 190 LEU A C 1
ATOM 1511 O O . LEU A 1 190 ? -0.268 3.962 11.070 1.00 91.94 190 LEU A O 1
ATOM 1515 N N . PHE A 1 191 ? -0.295 1.721 10.932 1.00 94.50 191 PHE A N 1
ATOM 1516 C CA . PHE A 1 191 ? -1.127 1.499 12.125 1.00 94.50 191 PHE A CA 1
ATOM 1517 C C . PHE A 1 191 ? -0.580 2.147 13.401 1.00 94.50 191 PHE A C 1
ATOM 1519 O O . PHE A 1 191 ? -1.353 2.683 14.198 1.00 94.50 191 PHE A O 1
ATOM 1526 N N . SER A 1 192 ? 0.743 2.193 13.573 1.00 91.94 192 SER A N 1
ATOM 1527 C CA . SER A 1 192 ? 1.386 2.847 14.722 1.00 91.94 192 SER A CA 1
ATOM 1528 C C . SER A 1 192 ? 1.057 4.342 14.796 1.00 91.94 192 SER A C 1
ATOM 1530 O O . SER A 1 192 ? 0.777 4.872 15.874 1.00 91.94 192 SER A O 1
ATOM 1532 N N . ASN A 1 193 ? 1.029 5.023 13.646 1.00 89.81 193 ASN A N 1
ATOM 1533 C CA . ASN A 1 193 ? 0.707 6.448 13.571 1.00 89.81 193 ASN A CA 1
ATOM 1534 C C . ASN A 1 193 ? -0.784 6.684 13.834 1.00 89.81 193 ASN A C 1
ATOM 1536 O O . ASN A 1 193 ? -1.136 7.558 14.628 1.00 89.81 193 ASN A O 1
ATOM 1540 N N . ALA A 1 194 ? -1.654 5.866 13.230 1.00 92.81 194 ALA A N 1
ATOM 1541 C CA . ALA A 1 194 ? -3.094 5.915 13.480 1.00 92.81 194 ALA A CA 1
ATOM 1542 C C . ALA A 1 194 ? -3.417 5.698 14.968 1.00 92.81 194 ALA A C 1
ATOM 1544 O O . ALA A 1 194 ? -4.204 6.442 15.553 1.00 92.81 194 ALA A O 1
ATOM 1545 N N . THR A 1 195 ? -2.750 4.732 15.604 1.00 94.56 195 THR A N 1
ATOM 1546 C CA . THR A 1 195 ? -2.911 4.415 17.030 1.00 94.56 195 THR A CA 1
ATOM 1547 C C . THR A 1 195 ? -2.579 5.613 17.906 1.00 94.56 195 THR A C 1
ATOM 1549 O O . THR A 1 195 ? -3.391 5.994 18.745 1.00 94.56 195 THR A O 1
ATOM 1552 N N . ALA A 1 196 ? -1.445 6.277 17.669 1.00 90.75 196 ALA A N 1
ATOM 1553 C CA . ALA A 1 196 ? -1.049 7.449 18.449 1.00 90.75 196 ALA A CA 1
ATOM 1554 C C . ALA A 1 196 ? -2.087 8.591 18.378 1.00 90.75 196 ALA A C 1
ATOM 1556 O O . ALA A 1 196 ? -2.341 9.277 19.376 1.00 90.75 196 ALA A O 1
ATOM 1557 N N . PHE A 1 197 ? -2.713 8.787 17.212 1.00 89.31 197 PHE A N 1
ATOM 1558 C CA . PHE A 1 197 ? -3.782 9.773 17.028 1.00 89.31 197 PHE A CA 1
ATOM 1559 C C . PHE A 1 197 ? -5.055 9.364 17.771 1.00 89.31 197 PHE A C 1
ATOM 1561 O O . PHE A 1 197 ? -5.620 10.169 18.515 1.00 89.31 197 PHE A O 1
ATOM 1568 N N . LEU A 1 198 ? -5.484 8.112 17.611 1.00 92.75 198 LEU A N 1
ATOM 1569 C CA . LEU A 1 198 ? -6.685 7.585 18.255 1.00 92.75 198 LEU A CA 1
ATOM 1570 C C . LEU A 1 198 ? -6.559 7.556 19.782 1.00 92.75 198 LEU A C 1
ATOM 1572 O O . LEU A 1 198 ? -7.506 7.926 20.472 1.00 92.75 198 LEU A O 1
ATOM 1576 N N . GLU A 1 199 ? -5.395 7.195 20.325 1.00 92.12 199 GLU A N 1
ATOM 1577 C CA . GLU A 1 199 ? -5.122 7.253 21.764 1.00 92.12 199 GLU A CA 1
ATOM 1578 C C . GLU A 1 199 ? -5.216 8.684 22.293 1.00 92.12 199 GLU A C 1
ATOM 1580 O O . GLU A 1 199 ? -5.875 8.931 23.306 1.00 92.12 199 GLU A O 1
ATOM 1585 N N . SER A 1 200 ? -4.613 9.643 21.583 1.00 87.94 200 SER A N 1
ATOM 1586 C CA . SER A 1 200 ? -4.688 11.063 21.940 1.00 87.94 200 SER A CA 1
ATOM 1587 C C . SER A 1 200 ? -6.141 11.552 21.947 1.00 87.94 200 SER A C 1
ATOM 1589 O O . SER A 1 200 ? -6.576 12.211 22.894 1.00 87.94 200 SER A O 1
ATOM 1591 N N . TYR A 1 201 ? -6.924 11.172 20.935 1.00 88.19 201 TYR A N 1
ATOM 1592 C CA . TYR A 1 201 ? -8.345 11.503 20.849 1.00 88.19 201 TYR A CA 1
ATOM 1593 C C . TYR A 1 201 ? -9.165 10.856 21.971 1.00 88.19 201 TYR A C 1
ATOM 1595 O O . TYR A 1 201 ? -9.984 11.524 22.607 1.00 88.19 201 TYR A O 1
ATOM 1603 N N . ALA A 1 202 ? -8.924 9.577 22.261 1.00 89.75 202 ALA A N 1
ATOM 1604 C CA . ALA A 1 202 ? -9.592 8.844 23.331 1.00 89.75 202 ALA A CA 1
ATOM 1605 C C . ALA A 1 202 ? -9.280 9.434 24.713 1.00 89.75 202 ALA A C 1
ATOM 1607 O O . ALA A 1 202 ? -10.162 9.500 25.567 1.00 89.75 202 ALA A O 1
ATOM 1608 N N . MET A 1 203 ? -8.053 9.917 24.944 1.00 88.12 203 MET A N 1
ATOM 1609 C CA . MET A 1 203 ? -7.694 10.612 26.185 1.00 88.12 203 MET A CA 1
ATOM 1610 C C . MET A 1 203 ? -8.442 11.940 26.344 1.00 88.12 203 MET A C 1
ATOM 1612 O O . MET A 1 203 ? -8.923 12.238 27.438 1.00 88.12 203 MET A O 1
ATOM 1616 N N . LEU A 1 204 ? -8.566 12.721 25.266 1.00 85.88 204 LEU A N 1
ATOM 1617 C CA . LEU A 1 204 ? -9.263 14.012 25.280 1.00 85.88 204 LEU A CA 1
ATOM 1618 C C . LEU A 1 204 ? -10.776 13.853 25.470 1.00 85.88 204 LEU A C 1
ATOM 1620 O O . LEU A 1 204 ? -11.382 14.570 26.265 1.00 85.88 204 LEU A O 1
ATOM 1624 N N . THR A 1 205 ? -11.381 12.902 24.761 1.00 87.06 205 THR A N 1
ATOM 1625 C CA . THR A 1 205 ? -12.832 12.645 24.799 1.00 87.06 205 THR A CA 1
ATOM 1626 C C . THR A 1 205 ? -13.264 11.741 25.950 1.00 87.06 205 THR A C 1
ATOM 1628 O O . THR A 1 205 ? -14.447 11.710 26.284 1.00 87.06 205 THR A O 1
ATOM 1631 N N . LYS A 1 206 ? -12.313 11.041 26.586 1.00 90.06 206 LYS A N 1
ATOM 1632 C CA . LYS A 1 206 ? -12.549 9.989 27.591 1.00 90.06 206 LYS A CA 1
ATOM 1633 C C . LYS A 1 206 ? -13.456 8.872 27.065 1.00 90.06 206 LYS A C 1
ATOM 1635 O O . LYS A 1 206 ? -14.280 8.338 27.801 1.00 90.06 206 LYS A O 1
ATOM 1640 N N . ASP A 1 207 ? -13.302 8.536 25.788 1.00 92.06 207 ASP A N 1
ATOM 1641 C CA . ASP A 1 207 ? -14.115 7.538 25.101 1.00 92.06 207 ASP A CA 1
ATOM 1642 C C . ASP A 1 207 ? -13.436 6.162 25.115 1.00 92.06 207 ASP A C 1
ATOM 1644 O O . ASP A 1 207 ? -12.450 5.920 24.413 1.00 92.06 207 ASP A O 1
ATOM 1648 N N . ASP A 1 208 ? -13.968 5.241 25.919 1.00 93.56 208 ASP A N 1
ATOM 1649 C CA . ASP A 1 208 ? -13.378 3.911 26.084 1.00 93.56 208 ASP A CA 1
ATOM 1650 C C . ASP A 1 208 ? -13.531 3.014 24.850 1.00 93.56 208 ASP A C 1
ATOM 1652 O O . ASP A 1 208 ? -12.696 2.138 24.637 1.00 93.56 208 ASP A O 1
ATOM 1656 N N . ALA A 1 209 ? -14.535 3.246 23.996 1.00 94.69 209 ALA A N 1
ATOM 1657 C CA . ALA A 1 209 ? -14.673 2.489 22.752 1.00 94.69 209 ALA A CA 1
ATOM 1658 C C . ALA A 1 209 ? -13.589 2.884 21.740 1.00 94.69 209 ALA A C 1
ATOM 1660 O O . ALA A 1 209 ? -13.022 2.021 21.075 1.00 94.69 209 ALA A O 1
ATOM 1661 N N . ILE A 1 210 ? -13.246 4.176 21.667 1.00 94.50 210 ILE A N 1
ATOM 1662 C CA . ILE A 1 210 ? -12.151 4.657 20.809 1.00 94.50 210 ILE A CA 1
ATOM 1663 C C . ILE A 1 210 ? -10.799 4.206 21.364 1.00 94.50 210 ILE A C 1
ATOM 1665 O O . ILE A 1 210 ? -9.917 3.826 20.599 1.00 94.50 210 ILE A O 1
ATOM 1669 N N . ARG A 1 211 ? -10.641 4.181 22.694 1.00 95.75 211 ARG A N 1
ATOM 1670 C CA . ARG A 1 211 ? -9.444 3.630 23.347 1.00 95.75 211 ARG A CA 1
ATOM 1671 C C . ARG A 1 211 ? -9.230 2.158 22.988 1.00 95.75 211 ARG A C 1
ATOM 1673 O O . ARG A 1 211 ? -8.103 1.737 22.746 1.00 95.75 211 ARG A O 1
ATOM 1680 N N . GLU A 1 212 ? -10.304 1.377 22.962 1.00 96.62 212 GLU A N 1
ATOM 1681 C CA . GLU A 1 212 ? -10.249 -0.034 22.584 1.00 96.62 212 GLU A CA 1
ATOM 1682 C C . GLU A 1 212 ? -9.960 -0.224 21.097 1.00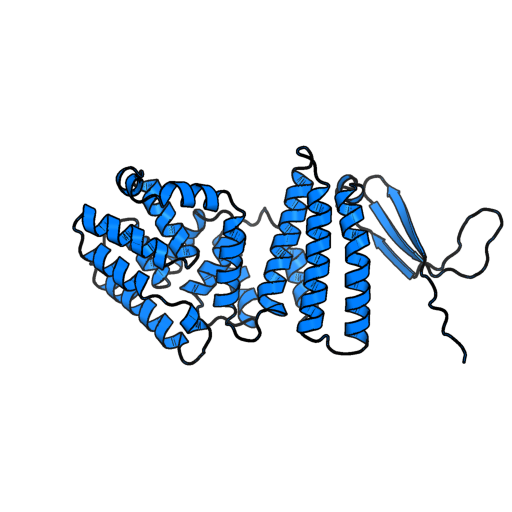 96.62 212 GLU A C 1
ATOM 1684 O O . GLU A 1 212 ? -9.097 -1.027 20.754 1.00 96.62 212 GLU A O 1
ATOM 1689 N N . LEU A 1 213 ? -10.592 0.571 20.229 1.00 97.38 213 LEU A N 1
ATOM 1690 C CA . LEU A 1 213 ? -10.277 0.594 18.802 1.00 97.38 213 LEU A CA 1
ATOM 1691 C C . LEU A 1 213 ? -8.794 0.913 18.561 1.00 97.38 213 LEU A C 1
ATOM 1693 O O . LEU A 1 213 ? -8.141 0.214 17.792 1.00 97.38 213 LEU A O 1
ATOM 1697 N N . ALA A 1 214 ? -8.242 1.914 19.256 1.00 96.94 214 ALA A N 1
ATOM 1698 C CA . ALA A 1 214 ? -6.825 2.264 19.170 1.00 96.94 214 ALA A CA 1
ATOM 1699 C C . ALA A 1 214 ? -5.925 1.081 19.557 1.00 96.94 214 ALA A C 1
ATOM 1701 O O . ALA A 1 214 ? -4.965 0.781 18.857 1.00 96.94 214 ALA A O 1
ATOM 1702 N N . LYS A 1 215 ? -6.272 0.361 20.632 1.00 97.56 215 LYS A N 1
ATOM 1703 C CA . LYS A 1 215 ? -5.541 -0.833 21.071 1.00 97.56 215 LYS A CA 1
ATOM 1704 C C . LYS A 1 215 ? -5.574 -1.952 20.026 1.00 97.56 215 LYS A C 1
ATOM 1706 O O . LYS A 1 215 ? -4.554 -2.601 19.816 1.00 97.56 215 LYS A O 1
ATOM 1711 N N . LEU A 1 216 ? -6.730 -2.204 19.409 1.00 97.69 216 LEU A N 1
ATOM 1712 C CA . LEU A 1 216 ? -6.869 -3.247 18.388 1.00 97.69 216 LEU A CA 1
ATOM 1713 C C . LEU A 1 216 ? -6.106 -2.885 17.110 1.00 97.69 216 LEU A C 1
ATOM 1715 O O . LEU A 1 216 ? -5.360 -3.714 16.601 1.00 97.69 216 LEU A O 1
ATOM 1719 N N . ILE A 1 217 ? -6.221 -1.638 16.645 1.00 97.38 217 ILE A N 1
ATOM 1720 C CA . ILE A 1 217 ? -5.454 -1.134 15.497 1.00 97.38 217 ILE A CA 1
ATOM 1721 C C . ILE A 1 217 ? -3.952 -1.200 15.783 1.00 97.38 217 ILE A C 1
ATOM 1723 O O . ILE A 1 217 ? -3.193 -1.650 14.934 1.00 97.38 217 ILE A O 1
ATOM 1727 N N . GLY A 1 218 ? -3.513 -0.827 16.986 1.00 96.69 218 GLY A N 1
ATOM 1728 C CA . GLY A 1 218 ? -2.105 -0.897 17.380 1.00 96.69 218 GLY A CA 1
ATOM 1729 C C . GLY A 1 218 ? -1.546 -2.317 17.488 1.00 96.69 218 GLY A C 1
ATOM 1730 O O . GLY A 1 218 ? -0.331 -2.483 17.523 1.00 96.69 218 GLY A O 1
ATOM 1731 N N . ALA A 1 219 ? -2.410 -3.335 17.540 1.00 96.50 219 ALA A N 1
ATOM 1732 C CA . ALA A 1 219 ? -2.013 -4.739 17.515 1.00 96.50 219 ALA A CA 1
ATOM 1733 C C . ALA A 1 219 ? -1.916 -5.314 16.092 1.00 96.50 219 ALA A C 1
ATOM 1735 O O . ALA A 1 219 ? -1.397 -6.418 15.943 1.00 96.50 219 ALA A O 1
ATOM 1736 N N . MET A 1 220 ? -2.412 -4.600 15.074 1.00 96.38 220 MET A N 1
ATOM 1737 C CA . MET A 1 220 ? -2.340 -5.032 13.679 1.00 96.38 220 MET A CA 1
ATOM 1738 C C . MET A 1 220 ? -0.883 -5.118 13.227 1.00 96.38 220 MET A C 1
ATOM 1740 O O . MET A 1 220 ? -0.144 -4.135 13.302 1.00 96.38 220 MET A O 1
ATOM 1744 N N . ASP A 1 221 ? -0.483 -6.279 12.713 1.00 94.44 221 ASP A N 1
ATOM 1745 C CA . ASP A 1 221 ? 0.886 -6.516 12.258 1.00 94.44 221 ASP A CA 1
ATOM 1746 C C . ASP A 1 221 ? 0.903 -7.066 10.830 1.00 94.44 221 ASP A C 1
ATOM 1748 O O . ASP A 1 221 ? 0.640 -8.242 10.585 1.00 94.44 221 ASP A O 1
ATOM 1752 N N . ILE A 1 222 ? 1.243 -6.197 9.875 1.00 94.06 222 ILE A N 1
ATOM 1753 C CA . ILE A 1 222 ? 1.306 -6.530 8.444 1.00 94.06 222 ILE A CA 1
ATOM 1754 C C . ILE A 1 222 ? 2.378 -7.601 8.175 1.00 94.06 222 ILE A C 1
ATOM 1756 O O . ILE A 1 222 ? 2.245 -8.379 7.234 1.00 94.06 222 ILE A O 1
ATOM 1760 N N . SER A 1 223 ? 3.418 -7.713 9.012 1.00 93.12 223 SER A N 1
ATOM 1761 C CA . SER A 1 223 ? 4.476 -8.714 8.813 1.00 93.12 223 SER A CA 1
ATOM 1762 C C . SER A 1 223 ? 3.967 -10.155 8.933 1.00 93.12 223 SER A C 1
ATOM 1764 O O . SER A 1 223 ? 4.542 -11.060 8.324 1.00 93.12 223 SER A O 1
ATOM 1766 N N . LEU A 1 224 ? 2.833 -10.361 9.618 1.00 94.19 224 LEU A N 1
ATOM 1767 C CA . LEU A 1 224 ? 2.128 -11.644 9.686 1.00 94.19 224 LEU A CA 1
ATOM 1768 C C . LEU A 1 224 ? 1.621 -12.121 8.318 1.00 94.19 224 LEU A C 1
ATOM 1770 O O . LEU A 1 224 ? 1.259 -13.280 8.167 1.00 94.19 224 LEU A O 1
ATOM 1774 N N . LEU A 1 225 ? 1.580 -11.257 7.304 1.00 93.75 225 LEU A N 1
ATOM 1775 C CA . LEU A 1 225 ? 1.154 -11.656 5.966 1.00 93.75 225 LEU A CA 1
ATOM 1776 C C . LEU A 1 225 ? 2.253 -12.381 5.175 1.00 93.75 225 LEU A C 1
ATOM 1778 O O . LEU A 1 225 ? 1.933 -13.091 4.223 1.00 93.75 225 LEU A O 1
ATOM 1782 N N . ASN A 1 226 ? 3.523 -12.261 5.582 1.00 92.00 226 ASN A N 1
ATOM 1783 C CA . ASN A 1 226 ? 4.661 -12.873 4.883 1.00 92.00 226 ASN A CA 1
ATOM 1784 C C . ASN A 1 226 ? 4.749 -14.397 5.040 1.00 92.00 226 ASN A C 1
ATOM 1786 O O . ASN A 1 226 ? 5.340 -15.050 4.185 1.00 92.00 226 ASN A O 1
ATOM 1790 N N . ASP A 1 227 ? 4.167 -14.973 6.096 1.00 87.75 227 ASP A N 1
ATOM 1791 C CA . ASP A 1 227 ? 4.153 -16.423 6.309 1.00 87.75 227 ASP A CA 1
ATOM 1792 C C . ASP A 1 227 ? 2.704 -16.947 6.245 1.00 87.75 227 ASP A C 1
ATOM 1794 O O . ASP A 1 227 ? 1.845 -16.501 7.014 1.00 87.75 227 ASP A O 1
ATOM 1798 N N . PRO A 1 228 ? 2.399 -17.924 5.368 1.00 84.75 228 PRO A N 1
ATOM 1799 C CA . PRO A 1 228 ? 1.082 -18.558 5.304 1.00 84.75 228 PRO A CA 1
ATOM 1800 C C . PRO A 1 228 ? 0.547 -19.057 6.658 1.00 84.75 228 PRO A C 1
ATOM 1802 O O . PRO A 1 228 ? -0.667 -19.083 6.871 1.00 84.75 228 PRO A O 1
ATOM 1805 N N . ASN A 1 229 ? 1.430 -19.444 7.584 1.00 87.69 229 ASN A N 1
ATOM 1806 C CA . ASN A 1 229 ? 1.059 -19.924 8.914 1.00 87.69 229 ASN A CA 1
ATOM 1807 C C . ASN A 1 229 ? 0.606 -18.798 9.852 1.00 87.69 229 ASN A C 1
ATOM 1809 O O . ASN A 1 229 ? -0.214 -19.051 10.735 1.00 87.69 229 ASN A O 1
ATOM 1813 N N . THR A 1 230 ? 1.107 -17.573 9.671 1.00 92.19 230 THR A N 1
ATOM 1814 C CA . THR A 1 230 ? 0.789 -16.412 10.519 1.00 92.19 230 THR A CA 1
ATOM 1815 C C . THR A 1 230 ? -0.271 -15.496 9.899 1.00 92.19 230 THR A C 1
ATOM 1817 O O . THR A 1 230 ? -0.923 -14.745 10.623 1.00 92.19 230 THR A O 1
ATOM 1820 N N . GLN A 1 231 ? -0.581 -15.642 8.604 1.00 91.44 231 GLN A N 1
ATOM 1821 C CA . GLN A 1 231 ? -1.681 -14.924 7.934 1.00 91.44 231 GLN A CA 1
ATOM 1822 C C . GLN A 1 231 ? -3.036 -15.095 8.637 1.00 91.44 231 GLN A C 1
ATOM 1824 O O . GLN A 1 231 ? -3.872 -14.190 8.641 1.00 91.44 231 GLN A O 1
ATOM 1829 N N . ILE A 1 232 ? -3.288 -16.267 9.232 1.00 92.62 232 ILE A N 1
ATOM 1830 C CA . ILE A 1 232 ? -4.507 -16.509 10.017 1.00 92.62 232 ILE A CA 1
ATOM 1831 C C . ILE A 1 232 ? -4.584 -15.584 11.238 1.00 92.62 232 ILE A C 1
ATOM 1833 O O . ILE A 1 232 ? -5.682 -15.205 11.634 1.00 92.62 232 ILE A O 1
ATOM 1837 N N . ASP A 1 233 ? -3.449 -15.205 11.825 1.00 95.62 233 ASP A N 1
ATOM 1838 C CA . ASP A 1 233 ? -3.401 -14.341 13.000 1.00 95.62 233 ASP A CA 1
ATOM 1839 C C . ASP A 1 233 ? -3.690 -12.885 12.634 1.00 95.62 233 ASP A C 1
ATOM 1841 O O . ASP A 1 233 ? -4.440 -12.237 13.361 1.00 95.62 233 ASP A O 1
ATOM 1845 N N . PHE A 1 234 ? -3.244 -12.409 11.465 1.00 95.69 234 PHE A N 1
ATOM 1846 C CA . PHE A 1 234 ? -3.686 -11.113 10.930 1.00 95.69 234 PHE A CA 1
ATOM 1847 C C . PHE A 1 234 ? -5.211 -11.068 10.759 1.00 95.69 234 PHE A C 1
ATOM 1849 O O . PHE A 1 234 ? -5.880 -10.140 11.207 1.00 95.69 234 PHE A O 1
ATOM 1856 N N . ILE A 1 235 ? -5.798 -12.124 10.188 1.00 94.69 235 ILE A N 1
ATOM 1857 C CA . ILE A 1 235 ? -7.256 -12.217 10.015 1.00 94.69 235 ILE A CA 1
ATOM 1858 C C . ILE A 1 235 ? -7.973 -12.263 11.372 1.00 94.69 235 ILE A C 1
ATOM 1860 O O . ILE A 1 235 ? -9.031 -11.661 11.531 1.00 94.69 235 ILE A O 1
ATOM 1864 N N . LYS A 1 236 ? -7.406 -12.928 12.389 1.00 95.88 236 LYS A N 1
ATOM 1865 C CA . LYS A 1 236 ? -7.953 -12.879 13.757 1.00 95.88 236 LYS A CA 1
ATOM 1866 C C . LYS A 1 236 ? -7.920 -11.460 14.329 1.00 95.88 236 LYS A C 1
ATOM 1868 O O . LYS A 1 236 ? -8.863 -11.083 15.020 1.00 95.88 236 LYS A O 1
ATOM 1873 N N . GLN A 1 237 ? -6.876 -10.679 14.046 1.00 96.94 237 GLN A N 1
ATOM 1874 C CA . GLN A 1 237 ? -6.805 -9.274 14.455 1.00 96.94 237 GLN A CA 1
ATOM 1875 C C . GLN A 1 237 ? -7.904 -8.441 13.772 1.00 96.94 237 GLN A C 1
ATOM 1877 O O . GLN A 1 237 ? -8.600 -7.693 14.458 1.00 96.94 237 GLN A O 1
ATOM 1882 N N . GLN A 1 238 ? -8.148 -8.641 12.468 1.00 96.00 238 GLN A N 1
ATOM 1883 C CA . GLN A 1 238 ? -9.281 -8.012 11.767 1.00 96.00 238 GLN A CA 1
ATOM 1884 C C . GLN A 1 238 ? -10.632 -8.422 12.371 1.00 96.00 238 GLN A C 1
ATOM 1886 O O . GLN A 1 238 ? -11.488 -7.571 12.616 1.00 96.00 238 GLN A O 1
ATOM 1891 N N . ASN A 1 239 ? -10.813 -9.710 12.676 1.00 95.88 239 ASN A N 1
ATOM 1892 C CA . ASN A 1 239 ? -12.046 -10.222 13.276 1.00 95.88 239 ASN A CA 1
ATOM 1893 C C . ASN A 1 239 ? -12.307 -9.634 14.668 1.00 95.88 239 ASN A C 1
ATOM 1895 O O . ASN A 1 239 ? -13.452 -9.345 14.990 1.00 95.88 239 ASN A O 1
ATOM 1899 N N . ALA A 1 240 ? -11.278 -9.384 15.480 1.00 96.81 240 ALA A N 1
ATOM 1900 C CA . ALA A 1 240 ? -11.462 -8.717 16.772 1.00 96.81 240 ALA A CA 1
ATOM 1901 C C . ALA A 1 240 ? -12.026 -7.288 16.613 1.00 96.81 240 ALA A C 1
ATOM 1903 O O . ALA A 1 240 ? -12.815 -6.823 17.436 1.00 96.81 240 ALA A O 1
ATOM 1904 N N . ILE A 1 241 ? -11.655 -6.592 15.534 1.00 96.75 241 ILE A N 1
ATOM 1905 C CA . ILE A 1 241 ? -12.206 -5.271 15.195 1.00 96.75 241 ILE A CA 1
ATOM 1906 C C . ILE A 1 241 ? -13.634 -5.406 14.652 1.00 96.75 241 ILE A C 1
ATOM 1908 O O . ILE A 1 241 ? -14.497 -4.599 15.003 1.00 96.75 241 ILE A O 1
ATOM 1912 N N . HIS A 1 242 ? -13.913 -6.452 13.868 1.00 94.69 242 HIS A N 1
ATOM 1913 C CA . HIS A 1 242 ? -15.272 -6.794 13.436 1.00 94.69 242 HIS A CA 1
ATOM 1914 C C . HIS A 1 242 ? -16.201 -7.034 14.637 1.00 94.69 242 HIS A C 1
ATOM 1916 O O . HIS A 1 242 ? -17.277 -6.450 14.719 1.00 94.69 242 HIS A O 1
ATOM 1922 N N . GLU A 1 243 ? -15.766 -7.829 15.617 1.00 96.00 243 GLU A N 1
ATOM 1923 C CA . GLU A 1 243 ? -16.516 -8.105 16.849 1.00 96.00 243 GLU A CA 1
ATOM 1924 C C . GLU A 1 243 ? -16.797 -6.824 17.651 1.00 96.00 243 GLU A C 1
ATOM 1926 O O . GLU A 1 243 ? -17.890 -6.649 18.201 1.00 96.00 243 GLU A O 1
ATOM 1931 N N . LEU A 1 244 ? -15.845 -5.882 17.685 1.00 95.44 244 LEU A N 1
ATOM 1932 C CA . LEU A 1 244 ? -16.065 -4.570 18.293 1.00 95.44 244 LEU A CA 1
ATOM 1933 C C . LEU A 1 244 ? -17.166 -3.783 17.559 1.00 95.44 244 LEU A C 1
ATOM 1935 O O . LEU A 1 244 ? -17.988 -3.141 18.221 1.00 95.44 244 LEU A O 1
ATOM 1939 N N . CYS A 1 245 ? -17.222 -3.852 16.227 1.00 93.69 245 CYS A N 1
ATOM 1940 C CA . CYS A 1 245 ? -18.288 -3.232 15.434 1.00 93.69 245 CYS A CA 1
ATOM 1941 C C . CYS A 1 245 ? -19.652 -3.890 15.701 1.00 93.69 245 CYS A C 1
ATOM 1943 O O . CYS A 1 245 ? -20.619 -3.187 16.003 1.00 93.69 245 CYS A O 1
ATOM 1945 N N . ASP A 1 246 ? -19.713 -5.224 15.687 1.00 93.69 246 ASP A N 1
ATOM 1946 C CA . ASP A 1 246 ? -20.936 -6.007 15.924 1.00 93.69 246 ASP A CA 1
ATOM 1947 C C . ASP A 1 246 ? -21.508 -5.807 17.330 1.00 93.69 246 ASP A C 1
ATOM 1949 O O . ASP A 1 246 ? -22.723 -5.833 17.529 1.00 93.69 246 ASP A O 1
ATOM 1953 N N . SER A 1 247 ? -20.643 -5.553 18.317 1.00 94.25 247 SER A N 1
ATOM 1954 C CA . SER A 1 247 ? -21.068 -5.246 19.686 1.00 94.25 247 SER A CA 1
ATOM 1955 C C . SER A 1 247 ? -21.864 -3.935 19.810 1.00 94.25 247 SER A C 1
ATOM 1957 O O . SER A 1 247 ? -22.412 -3.641 20.873 1.00 94.25 247 SER A O 1
ATOM 1959 N N . GLY A 1 248 ? -21.894 -3.113 18.755 1.00 91.12 248 GLY A N 1
ATOM 1960 C CA . GLY A 1 248 ? -22.573 -1.819 18.711 1.00 91.12 248 GLY A CA 1
ATOM 1961 C C . GLY A 1 248 ? -21.878 -0.705 19.490 1.00 91.12 248 GLY A C 1
ATOM 1962 O O . GLY A 1 248 ? -22.369 0.421 19.552 1.00 91.12 248 GLY A O 1
ATOM 1963 N N . ARG A 1 249 ? -20.702 -0.973 20.065 1.00 91.69 249 ARG A N 1
ATOM 1964 C CA . ARG A 1 249 ? -19.959 -0.003 20.886 1.00 91.69 249 ARG A CA 1
ATOM 1965 C C . ARG A 1 249 ? -19.431 1.188 20.095 1.00 91.69 249 ARG A C 1
ATOM 1967 O O . ARG A 1 249 ? -19.172 2.232 20.692 1.00 91.69 249 ARG A O 1
ATOM 1974 N N . LEU A 1 250 ? -19.269 1.039 18.781 1.00 92.56 250 LEU A N 1
ATOM 1975 C CA . LEU A 1 250 ? -18.841 2.107 17.879 1.00 92.56 250 LEU A CA 1
ATOM 1976 C C . LEU A 1 250 ? -20.003 2.829 17.182 1.00 92.56 250 LEU A C 1
ATOM 1978 O O . LEU A 1 250 ? -19.757 3.848 16.541 1.00 92.56 250 LEU A O 1
ATOM 1982 N N . TRP A 1 251 ? -21.250 2.369 17.339 1.00 90.88 251 TRP A N 1
ATOM 1983 C CA . TRP A 1 251 ? -22.394 2.946 16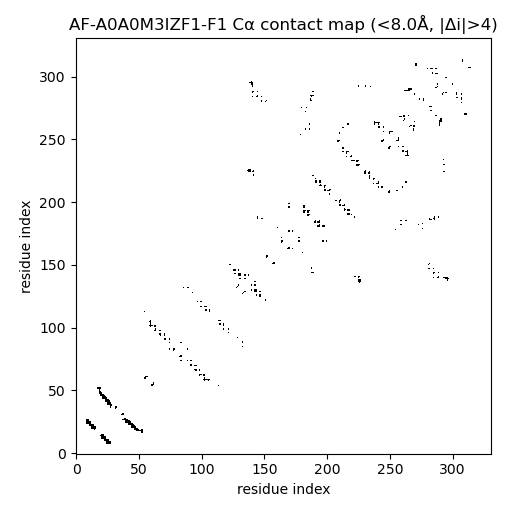.629 1.00 90.88 251 TRP A CA 1
ATOM 1984 C C . TRP A 1 251 ? -22.570 4.432 16.932 1.00 90.88 251 TRP A C 1
ATOM 1986 O O . TRP A 1 251 ? -22.641 4.858 18.088 1.00 90.88 251 TRP A O 1
ATOM 1996 N N . GLY A 1 252 ? -22.648 5.234 15.869 1.00 85.19 252 GLY A N 1
ATOM 1997 C CA . GLY A 1 252 ? -22.848 6.678 15.974 1.00 85.19 252 GLY A CA 1
ATOM 1998 C C . GLY A 1 252 ? -21.586 7.458 16.352 1.00 85.19 252 GLY A C 1
ATOM 1999 O O . GLY A 1 252 ? -21.665 8.672 16.548 1.00 85.19 252 GLY A O 1
ATOM 2000 N N . LYS A 1 253 ? -20.410 6.811 16.407 1.00 88.12 253 LYS A N 1
ATOM 2001 C CA . LYS A 1 253 ? -19.114 7.486 16.621 1.00 88.12 253 LYS A CA 1
ATOM 2002 C C . LYS A 1 253 ? -18.497 8.042 15.331 1.00 88.12 253 LYS A C 1
ATOM 2004 O O . LYS A 1 253 ? -17.350 8.488 15.338 1.00 88.12 253 LYS A O 1
ATOM 2009 N N . GLY A 1 254 ? -19.267 8.077 14.242 1.00 90.00 254 GLY A N 1
ATOM 2010 C CA . GLY A 1 254 ? -18.910 8.754 12.997 1.00 90.00 254 GLY A CA 1
ATOM 2011 C C . GLY A 1 254 ? -17.709 8.108 12.313 1.00 90.00 254 GLY A C 1
ATOM 2012 O O . GLY A 1 254 ? -17.766 6.951 11.912 1.00 90.00 254 GLY A O 1
ATOM 2013 N N . GLU A 1 255 ? -16.616 8.855 12.174 1.00 91.38 255 GLU A N 1
ATOM 2014 C CA . GLU A 1 255 ? -15.414 8.400 11.462 1.00 91.38 255 GLU A CA 1
ATOM 2015 C C . GLU A 1 255 ? -14.715 7.213 12.143 1.00 91.38 255 GLU A C 1
ATOM 2017 O O . GLU A 1 255 ? -14.184 6.348 11.454 1.00 91.38 255 GLU A O 1
ATOM 2022 N N . ALA A 1 256 ? -14.779 7.104 13.477 1.00 93.31 256 ALA A N 1
ATOM 2023 C CA . ALA A 1 256 ? -14.205 5.964 14.198 1.00 93.31 256 ALA A CA 1
ATOM 2024 C C . ALA A 1 256 ? -14.854 4.630 13.788 1.00 93.31 256 ALA A C 1
ATOM 2026 O O . ALA A 1 256 ? -14.171 3.621 13.639 1.00 93.31 256 ALA A O 1
ATOM 2027 N N . GLU A 1 257 ? -16.173 4.641 13.581 1.00 94.88 257 GLU A N 1
ATOM 2028 C CA . GLU A 1 257 ? -16.935 3.480 13.117 1.00 94.88 257 GLU A CA 1
ATOM 2029 C C . GLU A 1 257 ? -16.542 3.106 11.685 1.00 94.88 257 GLU A C 1
ATOM 2031 O O . GLU A 1 257 ? -16.264 1.945 11.407 1.00 94.88 257 GLU A O 1
ATOM 2036 N N . LYS A 1 258 ? -16.432 4.096 10.789 1.00 93.88 258 LYS A N 1
ATOM 2037 C CA . LYS A 1 258 ? -16.004 3.871 9.399 1.00 93.88 258 LYS A CA 1
ATOM 2038 C C . LYS A 1 258 ? -14.599 3.276 9.319 1.00 93.88 258 LYS A C 1
ATOM 2040 O O . LYS A 1 258 ? -14.391 2.324 8.577 1.00 93.88 258 LYS A O 1
ATOM 2045 N N . ILE A 1 259 ? -13.661 3.807 10.105 1.00 95.38 259 ILE A N 1
ATOM 2046 C CA . ILE A 1 259 ? -12.293 3.287 10.189 1.00 95.38 259 ILE A CA 1
ATOM 2047 C C . ILE A 1 259 ? -12.302 1.835 10.665 1.00 95.38 259 ILE A C 1
ATOM 2049 O O . ILE A 1 259 ? -11.649 0.994 10.056 1.00 95.38 259 ILE A O 1
ATOM 2053 N N . ALA A 1 260 ? -13.052 1.527 11.725 1.00 96.62 260 ALA A N 1
ATOM 2054 C CA . ALA A 1 260 ? -13.139 0.165 12.237 1.00 96.62 260 ALA A CA 1
ATOM 2055 C C . ALA A 1 260 ? -13.709 -0.804 11.189 1.00 96.62 260 ALA A C 1
ATOM 2057 O O . ALA A 1 260 ? -13.133 -1.870 10.990 1.00 96.62 260 ALA A O 1
ATOM 2058 N N . LEU A 1 261 ? -14.757 -0.392 10.464 1.00 95.75 261 LEU A N 1
ATOM 2059 C CA . LEU A 1 261 ? -15.342 -1.166 9.365 1.00 95.75 261 LEU A CA 1
ATOM 2060 C C . LEU A 1 261 ? -14.342 -1.419 8.227 1.00 95.75 261 LEU A C 1
ATOM 2062 O O . LEU A 1 261 ? -14.286 -2.524 7.693 1.00 95.75 261 LEU A O 1
ATOM 2066 N N . VAL A 1 262 ? -13.518 -0.429 7.865 1.00 95.38 262 VAL A N 1
ATOM 2067 C CA . VAL A 1 262 ? -12.449 -0.632 6.873 1.00 95.38 262 VAL A CA 1
ATOM 2068 C C . VAL A 1 262 ? -11.441 -1.662 7.359 1.00 95.38 262 VAL A C 1
ATOM 2070 O O . VAL A 1 262 ? -11.148 -2.613 6.638 1.00 95.38 262 VAL A O 1
ATOM 2073 N N . VAL A 1 263 ? -10.936 -1.514 8.586 1.00 96.31 263 VAL A N 1
ATOM 2074 C CA . VAL A 1 263 ? -9.910 -2.425 9.112 1.00 96.31 263 VAL A CA 1
ATOM 2075 C C . VAL A 1 263 ? -10.453 -3.849 9.266 1.00 96.31 263 VAL A C 1
ATOM 2077 O O . VAL A 1 263 ? -9.721 -4.810 9.023 1.00 96.31 263 VAL A O 1
ATOM 2080 N N . SER A 1 264 ? -11.740 -4.006 9.587 1.00 94.75 264 SER A N 1
ATOM 2081 C CA . SER A 1 264 ? -12.402 -5.312 9.646 1.00 94.75 264 SER A CA 1
ATOM 2082 C C . SER A 1 264 ? -12.695 -5.936 8.276 1.00 94.75 264 SER A C 1
ATOM 2084 O O . SER A 1 264 ? -13.212 -7.049 8.228 1.00 94.75 264 SER A O 1
ATOM 2086 N N . GLY A 1 265 ? -12.394 -5.246 7.171 1.00 92.56 265 GLY A N 1
ATOM 2087 C CA . GLY A 1 265 ? -12.570 -5.765 5.816 1.00 92.56 265 GLY A CA 1
ATOM 2088 C C . GLY A 1 265 ? -13.957 -5.531 5.209 1.00 92.56 265 GLY A C 1
ATOM 2089 O O . GLY A 1 265 ? -14.377 -6.308 4.352 1.00 92.56 265 GLY A O 1
ATOM 2090 N N . ASP A 1 266 ? -14.688 -4.487 5.621 1.00 91.38 266 ASP A N 1
ATOM 2091 C CA . ASP A 1 266 ? -15.953 -4.122 4.974 1.00 91.38 266 ASP A CA 1
ATOM 2092 C C . ASP A 1 266 ? -15.704 -3.436 3.609 1.00 91.38 266 ASP A C 1
ATOM 2094 O O . ASP A 1 266 ? -15.124 -2.343 3.548 1.00 91.38 266 ASP A O 1
ATOM 2098 N N . PRO A 1 267 ? -16.179 -4.021 2.492 1.00 88.25 267 PRO A N 1
ATOM 2099 C CA . PRO A 1 267 ? -15.924 -3.487 1.154 1.00 88.25 267 PRO A CA 1
ATOM 2100 C C . PRO A 1 267 ? -16.634 -2.151 0.900 1.00 88.25 267 PRO A C 1
ATOM 2102 O O . PRO A 1 267 ? -16.162 -1.333 0.111 1.00 88.25 267 PRO A O 1
ATOM 2105 N N . THR A 1 268 ? -17.769 -1.902 1.559 1.00 89.25 268 THR A N 1
ATOM 2106 C CA . THR A 1 268 ? -18.559 -0.682 1.347 1.00 89.25 268 THR A CA 1
ATOM 2107 C C . THR A 1 268 ? -17.920 0.510 2.052 1.00 89.25 268 THR A C 1
ATOM 2109 O O . THR A 1 268 ? -17.904 1.619 1.515 1.00 89.25 268 THR A O 1
ATOM 2112 N N . ALA A 1 269 ? -17.392 0.298 3.254 1.00 90.75 269 ALA A N 1
ATOM 2113 C CA . ALA A 1 269 ? -16.648 1.278 4.019 1.00 90.75 269 ALA A CA 1
ATOM 2114 C C . ALA A 1 269 ? -15.352 1.642 3.294 1.00 90.75 269 ALA A C 1
ATOM 2116 O O . ALA A 1 269 ? -15.081 2.832 3.128 1.00 90.75 269 ALA A O 1
ATOM 2117 N N . LEU A 1 270 ? -14.623 0.644 2.774 1.00 89.44 270 LEU A N 1
ATOM 2118 C CA . LEU A 1 270 ? -13.393 0.893 2.024 1.00 89.44 270 LEU A CA 1
ATOM 2119 C C . LEU A 1 270 ? -13.671 1.709 0.761 1.00 89.44 270 LEU A C 1
ATOM 2121 O O . LEU A 1 270 ? -13.042 2.743 0.570 1.00 89.44 270 LEU A O 1
ATOM 2125 N N . LYS A 1 271 ? -14.694 1.342 -0.021 1.00 86.56 271 LYS A N 1
ATOM 2126 C CA . LYS A 1 271 ? -15.141 2.120 -1.190 1.00 86.56 271 LYS A CA 1
ATOM 2127 C C . LYS A 1 271 ? -15.506 3.571 -0.856 1.00 86.56 271 LYS A C 1
ATOM 2129 O O . LYS A 1 271 ? -15.312 4.475 -1.658 1.00 86.56 271 LYS A O 1
ATOM 2134 N N . ARG A 1 272 ? -16.106 3.822 0.308 1.00 86.19 272 ARG A N 1
ATOM 2135 C CA . ARG A 1 272 ? -16.450 5.194 0.721 1.00 86.19 272 ARG A CA 1
ATOM 2136 C C . ARG A 1 272 ? -15.215 5.991 1.126 1.00 86.19 272 ARG A C 1
ATOM 2138 O O . ARG A 1 272 ? -15.197 7.201 0.928 1.00 86.19 272 ARG A O 1
ATOM 2145 N N . MET A 1 273 ? -14.225 5.329 1.720 1.00 85.81 273 MET A N 1
ATOM 2146 C CA . MET A 1 273 ? -12.984 5.955 2.170 1.00 85.81 273 MET A CA 1
ATOM 2147 C C . MET A 1 273 ? -11.938 6.081 1.057 1.00 85.81 273 MET A C 1
ATOM 2149 O O . MET A 1 273 ? -11.103 6.974 1.149 1.00 85.81 273 MET A O 1
ATOM 2153 N N . SER A 1 274 ? -12.012 5.278 -0.011 1.00 81.19 274 SER A N 1
ATOM 2154 C CA . SER A 1 274 ? -11.120 5.392 -1.174 1.00 81.19 274 SER A CA 1
ATOM 2155 C C . SER A 1 274 ? -11.271 6.722 -1.906 1.00 81.19 274 SER A C 1
ATOM 2157 O O . SER A 1 274 ? -10.311 7.184 -2.497 1.00 81.19 274 SER A O 1
ATOM 2159 N N . GLY A 1 275 ? -12.414 7.409 -1.789 1.00 80.38 275 GLY A N 1
ATOM 2160 C CA . GLY A 1 275 ? -12.578 8.770 -2.316 1.00 80.38 275 GLY A CA 1
ATOM 2161 C C . GLY A 1 275 ? -11.695 9.833 -1.642 1.00 80.38 275 GLY A C 1
ATOM 2162 O O . GLY A 1 275 ? -11.701 10.979 -2.078 1.00 80.38 275 GLY A O 1
ATOM 2163 N N . LEU A 1 276 ? -10.978 9.485 -0.566 1.00 78.69 276 LEU A N 1
ATOM 2164 C CA . LEU A 1 276 ? -9.911 10.317 -0.001 1.00 78.69 276 LEU A CA 1
ATOM 2165 C C . LEU A 1 276 ? -8.589 10.156 -0.760 1.00 78.69 276 LEU A C 1
ATOM 2167 O O . LEU A 1 276 ? -7.713 10.997 -0.626 1.00 78.69 276 LEU A O 1
ATOM 2171 N N . LEU A 1 277 ? -8.418 9.061 -1.489 1.00 80.44 277 LEU A N 1
ATOM 2172 C CA . LEU A 1 277 ? -7.195 8.748 -2.204 1.00 80.44 277 LEU A CA 1
ATOM 2173 C C . LEU A 1 277 ? -7.302 9.286 -3.631 1.00 80.44 277 LEU A C 1
ATOM 2175 O O . LEU A 1 277 ? -8.343 9.166 -4.286 1.00 80.44 277 LEU A O 1
ATOM 2179 N N . ASP A 1 278 ? -6.220 9.891 -4.102 1.00 75.62 278 ASP A N 1
ATOM 2180 C CA . ASP A 1 278 ? -6.173 10.511 -5.424 1.00 75.62 278 ASP A CA 1
ATOM 2181 C C . ASP A 1 278 ? -5.619 9.531 -6.464 1.00 75.62 278 ASP A C 1
ATOM 2183 O O . ASP A 1 278 ? -5.971 9.604 -7.642 1.00 75.62 278 ASP A O 1
ATOM 2187 N N . GLY A 1 279 ? -4.779 8.585 -6.027 1.00 77.81 279 GLY A N 1
ATOM 2188 C CA . GLY A 1 279 ? -4.115 7.616 -6.886 1.00 77.81 279 GLY A CA 1
ATOM 2189 C C . GLY A 1 279 ? -4.565 6.169 -6.683 1.00 77.81 279 GLY A C 1
ATOM 2190 O O . GLY A 1 279 ? -4.756 5.678 -5.567 1.00 77.81 279 GLY A O 1
ATOM 2191 N N . TRP A 1 280 ? -4.594 5.414 -7.783 1.00 82.25 280 TRP A N 1
ATOM 2192 C CA . TRP A 1 280 ? -4.746 3.951 -7.751 1.00 82.25 280 TRP A CA 1
ATOM 2193 C C . TRP A 1 280 ? -3.632 3.271 -6.933 1.00 82.25 280 TRP A C 1
ATOM 2195 O O . TRP A 1 280 ? -3.858 2.244 -6.299 1.00 82.25 280 TRP A O 1
ATOM 2205 N N . PHE A 1 281 ? -2.432 3.865 -6.905 1.00 83.00 281 PHE A N 1
ATOM 2206 C CA . PHE A 1 281 ? -1.283 3.356 -6.151 1.00 83.00 281 PHE A CA 1
ATOM 2207 C C . PHE A 1 281 ? -1.475 3.434 -4.630 1.00 83.00 281 PHE A C 1
ATOM 2209 O O . PHE A 1 281 ? -0.787 2.735 -3.892 1.00 83.00 281 PHE A O 1
ATOM 2216 N N . GLU A 1 282 ? -2.395 4.273 -4.157 1.00 84.12 282 GLU A N 1
ATOM 2217 C CA . GLU A 1 282 ? -2.776 4.369 -2.746 1.00 84.12 282 GLU A CA 1
ATOM 2218 C C . GLU A 1 282 ? -3.919 3.397 -2.436 1.00 84.12 282 GLU A C 1
ATOM 2220 O O . GLU A 1 282 ? -3.966 2.781 -1.372 1.00 84.12 282 GLU A O 1
ATOM 2225 N N . THR A 1 283 ? -4.832 3.246 -3.395 1.00 85.69 283 THR A N 1
ATOM 2226 C CA . THR A 1 283 ? -6.098 2.539 -3.218 1.00 85.69 283 THR A CA 1
ATOM 2227 C C . THR A 1 283 ? -5.936 1.024 -3.330 1.00 85.69 283 THR A C 1
ATOM 2229 O O . THR A 1 283 ? -6.309 0.294 -2.409 1.00 85.69 283 THR A O 1
ATOM 2232 N N . MET A 1 284 ? -5.310 0.533 -4.403 1.00 88.50 284 MET A N 1
ATOM 2233 C CA . MET A 1 284 ? -5.114 -0.901 -4.651 1.00 88.50 284 MET A CA 1
ATOM 2234 C C . MET A 1 284 ? -4.422 -1.632 -3.477 1.00 88.50 284 MET A C 1
ATOM 2236 O O . MET A 1 284 ? -4.923 -2.679 -3.052 1.00 88.50 284 MET A O 1
ATOM 2240 N N . PRO A 1 285 ? -3.349 -1.094 -2.862 1.00 91.25 285 PRO A N 1
ATOM 2241 C CA . PRO A 1 285 ? -2.715 -1.731 -1.708 1.00 91.25 285 PRO A CA 1
ATOM 2242 C C . PRO A 1 285 ? -3.619 -1.792 -0.473 1.00 91.25 285 PRO A C 1
ATOM 2244 O O . PRO A 1 285 ? -3.581 -2.780 0.259 1.00 91.25 285 PRO A O 1
ATOM 2247 N N . ALA A 1 286 ? -4.480 -0.792 -0.258 1.00 91.81 286 ALA A N 1
ATOM 2248 C CA . ALA A 1 286 ? -5.474 -0.825 0.814 1.00 91.81 286 ALA A CA 1
ATOM 2249 C C . ALA A 1 286 ? -6.531 -1.922 0.571 1.00 91.81 286 ALA A C 1
ATOM 2251 O O . ALA A 1 286 ? -6.906 -2.641 1.501 1.00 91.81 286 ALA A O 1
ATOM 2252 N N . TYR A 1 287 ? -6.968 -2.109 -0.681 1.00 90.69 287 TYR A N 1
ATOM 2253 C CA . TYR A 1 287 ? -7.856 -3.215 -1.067 1.00 90.69 287 TYR A CA 1
ATOM 2254 C C . TYR A 1 287 ? -7.235 -4.582 -0.795 1.00 90.69 287 TYR A C 1
ATOM 2256 O O . TYR A 1 287 ? -7.893 -5.452 -0.215 1.00 90.69 287 TYR A O 1
ATOM 2264 N N . LEU A 1 288 ? -5.971 -4.767 -1.174 1.00 92.00 288 LEU A N 1
ATOM 2265 C CA . LEU A 1 288 ? -5.235 -5.992 -0.877 1.00 92.00 288 LEU A CA 1
ATOM 2266 C C . LEU A 1 288 ? -5.131 -6.223 0.631 1.00 92.00 288 LEU A C 1
ATOM 2268 O O . LEU A 1 288 ? -5.467 -7.306 1.103 1.00 92.00 288 LEU A O 1
ATOM 2272 N N . LEU A 1 289 ? -4.738 -5.202 1.391 1.00 94.81 289 LEU A N 1
ATOM 2273 C CA . LEU A 1 289 ? -4.530 -5.315 2.831 1.00 94.81 289 LEU A CA 1
ATOM 2274 C C . LEU A 1 289 ? -5.803 -5.711 3.585 1.00 94.81 289 LEU A C 1
ATOM 2276 O O . LEU A 1 289 ? -5.760 -6.605 4.429 1.00 94.81 289 LEU A O 1
ATOM 2280 N N . PHE A 1 290 ? -6.930 -5.059 3.289 1.00 94.19 290 PHE A N 1
ATOM 2281 C CA . PHE A 1 290 ? -8.142 -5.214 4.094 1.00 94.19 290 PHE A CA 1
ATOM 2282 C C . PHE A 1 290 ? -9.130 -6.244 3.552 1.00 94.19 290 PHE A C 1
ATOM 2284 O O . PHE A 1 290 ? -9.766 -6.927 4.353 1.00 94.19 290 PHE A O 1
ATOM 2291 N N . LEU A 1 291 ? -9.268 -6.386 2.227 1.00 91.88 291 LEU A N 1
ATOM 2292 C CA . LEU A 1 291 ? -10.255 -7.298 1.629 1.00 91.88 291 LEU A CA 1
ATOM 2293 C C . LEU A 1 291 ? -9.651 -8.622 1.161 1.00 91.88 291 LEU A C 1
ATOM 2295 O O . LEU A 1 291 ? -10.358 -9.629 1.075 1.00 91.88 291 LEU A O 1
ATOM 2299 N N . ARG A 1 292 ? -8.361 -8.635 0.807 1.00 91.62 292 ARG A N 1
ATOM 2300 C CA . ARG A 1 292 ? -7.681 -9.808 0.239 1.00 91.62 292 ARG A CA 1
ATOM 2301 C C . ARG A 1 292 ? -6.299 -10.035 0.876 1.00 91.62 292 ARG A C 1
ATOM 2303 O O . ARG A 1 292 ? -5.326 -10.189 0.143 1.00 91.62 292 ARG A O 1
ATOM 2310 N N . PRO A 1 293 ? -6.186 -10.169 2.214 1.00 92.12 293 PRO A N 1
ATOM 2311 C CA . PRO A 1 293 ? -4.890 -10.310 2.896 1.00 92.12 293 PRO A CA 1
ATOM 2312 C C . PRO A 1 293 ? -4.113 -11.584 2.512 1.00 92.12 293 PRO A C 1
ATOM 2314 O O . PRO A 1 293 ? -2.940 -11.723 2.837 1.00 92.12 293 PRO A O 1
ATOM 2317 N N . ARG A 1 294 ? -4.763 -12.529 1.821 1.00 90.94 294 ARG A N 1
ATOM 2318 C CA . ARG A 1 294 ? -4.165 -13.767 1.293 1.00 90.94 294 ARG A CA 1
ATOM 2319 C C . ARG A 1 294 ? -3.939 -13.741 -0.217 1.00 90.94 294 ARG A C 1
ATOM 2321 O O . ARG A 1 294 ? -3.749 -14.801 -0.806 1.00 90.94 294 ARG A O 1
ATOM 2328 N N . ALA A 1 295 ? -4.049 -12.571 -0.842 1.00 90.06 295 ALA A N 1
ATOM 2329 C CA . ALA A 1 295 ? -3.819 -12.441 -2.268 1.00 90.06 295 ALA A CA 1
ATOM 2330 C C . ALA A 1 295 ? -2.432 -12.973 -2.627 1.00 90.06 295 ALA A C 1
ATOM 2332 O O . ALA A 1 295 ? -1.455 -12.802 -1.897 1.00 90.06 295 ALA A O 1
ATOM 2333 N N . THR A 1 296 ? -2.374 -13.617 -3.775 1.00 88.19 296 THR A N 1
ATOM 2334 C CA . THR A 1 296 ? -1.160 -14.046 -4.450 1.00 88.19 296 THR A CA 1
ATOM 2335 C C . THR A 1 296 ? -0.972 -13.206 -5.707 1.00 88.19 296 THR A C 1
ATOM 2337 O O . THR A 1 296 ? -1.848 -12.431 -6.093 1.00 88.19 296 THR A O 1
ATOM 2340 N N . LEU A 1 297 ? 0.171 -13.358 -6.375 1.00 84.19 297 LEU A N 1
ATOM 2341 C CA . LEU A 1 297 ? 0.442 -12.630 -7.613 1.00 84.19 297 LEU A CA 1
ATOM 2342 C C . LEU A 1 297 ? -0.640 -12.863 -8.686 1.00 84.19 297 LEU A C 1
ATOM 2344 O O . LEU A 1 297 ? -1.000 -11.928 -9.394 1.00 84.19 297 LEU A O 1
ATOM 2348 N N . SER A 1 298 ? -1.204 -14.074 -8.769 1.00 84.38 298 SER A N 1
ATOM 2349 C CA . SER A 1 298 ? -2.278 -14.387 -9.722 1.00 84.38 298 SER A CA 1
ATOM 2350 C C . SER A 1 298 ? -3.596 -13.676 -9.418 1.00 84.38 298 SER A C 1
ATOM 2352 O O . SER A 1 298 ? -4.392 -13.474 -10.327 1.00 84.38 298 SER A O 1
ATOM 2354 N N . ASP A 1 299 ? -3.825 -13.267 -8.168 1.00 82.44 299 ASP A N 1
ATOM 2355 C CA . ASP A 1 299 ? -5.060 -12.586 -7.762 1.00 82.44 299 ASP A CA 1
ATOM 2356 C C . ASP A 1 299 ? -5.021 -11.077 -8.058 1.00 82.44 299 ASP A C 1
ATOM 2358 O O . ASP A 1 299 ? -6.042 -10.394 -7.968 1.00 82.44 299 ASP A O 1
ATOM 2362 N N . LEU A 1 300 ? -3.847 -10.531 -8.398 1.00 79.50 300 LEU A N 1
ATOM 2363 C CA . LEU A 1 300 ? -3.645 -9.090 -8.540 1.00 79.50 300 LEU A CA 1
ATOM 2364 C C . LEU A 1 300 ? -4.488 -8.495 -9.674 1.00 79.50 300 LEU A C 1
ATOM 2366 O O . LEU A 1 300 ? -5.058 -7.418 -9.516 1.00 79.50 300 LEU A O 1
ATOM 2370 N N . HIS A 1 301 ? -4.614 -9.220 -10.788 1.00 77.94 301 HIS A N 1
ATOM 2371 C CA . HIS A 1 301 ? -5.447 -8.818 -11.920 1.00 77.94 301 HIS A CA 1
ATOM 2372 C C . HIS A 1 301 ? -6.907 -8.588 -11.495 1.00 77.94 301 HIS A C 1
ATOM 2374 O O . HIS A 1 301 ? -7.486 -7.540 -11.784 1.00 77.94 301 HIS A O 1
ATOM 2380 N N . ASP A 1 302 ? -7.478 -9.525 -10.739 1.00 73.38 302 ASP A N 1
ATOM 238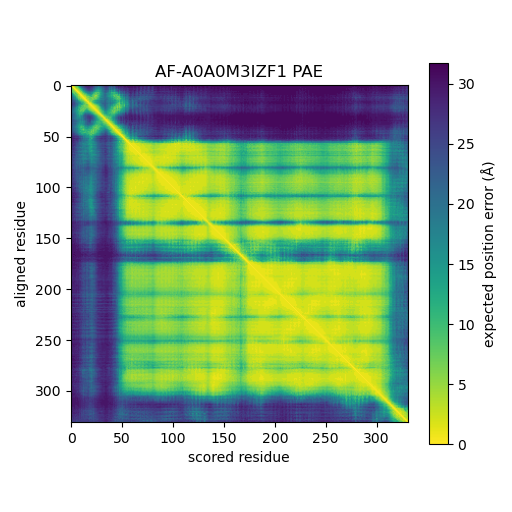1 C CA . ASP A 1 302 ? -8.874 -9.460 -10.308 1.00 73.38 302 ASP A CA 1
ATOM 2382 C C . ASP A 1 302 ? -9.104 -8.329 -9.300 1.00 73.38 302 ASP A C 1
ATOM 2384 O O . ASP A 1 302 ? -10.150 -7.679 -9.313 1.00 73.38 302 ASP A O 1
ATOM 2388 N N . VAL A 1 303 ? -8.117 -8.057 -8.441 1.00 69.69 303 VAL A N 1
ATOM 2389 C CA . VAL A 1 303 ? -8.174 -6.952 -7.473 1.00 69.69 303 VAL A CA 1
ATOM 2390 C C . VAL A 1 303 ? -8.098 -5.600 -8.169 1.00 69.69 303 VAL A C 1
ATOM 2392 O O . VAL A 1 303 ? -8.875 -4.708 -7.840 1.00 69.69 303 VAL A O 1
ATOM 2395 N N . VAL A 1 304 ? -7.220 -5.459 -9.162 1.00 70.44 304 VAL A N 1
ATOM 2396 C CA . VAL A 1 304 ? -7.111 -4.236 -9.961 1.00 70.44 304 VAL A CA 1
ATOM 2397 C C . VAL A 1 304 ? -8.403 -3.995 -10.745 1.00 70.44 304 VAL A C 1
ATOM 2399 O O . VAL A 1 304 ? -8.927 -2.885 -10.728 1.00 70.44 304 VAL A O 1
ATOM 2402 N N . GLN A 1 305 ? -8.987 -5.029 -11.360 1.00 66.69 305 GLN A N 1
ATOM 2403 C CA . GLN A 1 305 ? -10.294 -4.896 -12.012 1.00 66.69 305 GLN A CA 1
ATOM 2404 C C . GLN A 1 305 ? -11.397 -4.490 -11.030 1.00 66.69 305 GLN A C 1
ATOM 2406 O O . GLN A 1 305 ? -12.229 -3.649 -11.365 1.00 66.69 305 GLN A O 1
ATOM 2411 N N . LEU A 1 306 ? -11.409 -5.057 -9.821 1.00 58.94 306 LEU A N 1
ATOM 2412 C CA . LEU A 1 306 ? -12.379 -4.705 -8.788 1.00 58.94 306 LEU A CA 1
ATOM 2413 C C . LEU A 1 306 ? -12.236 -3.238 -8.355 1.00 58.94 306 LEU A C 1
ATOM 2415 O O . LEU A 1 306 ? -13.250 -2.559 -8.224 1.00 58.94 306 LEU A O 1
ATOM 2419 N N . ASP A 1 307 ? -11.008 -2.747 -8.185 1.00 56.06 307 ASP A N 1
ATOM 2420 C CA . ASP A 1 307 ? -10.710 -1.352 -7.840 1.00 56.06 307 ASP A CA 1
ATOM 2421 C C . ASP A 1 307 ? -11.195 -0.389 -8.941 1.00 56.06 307 ASP A C 1
ATOM 2423 O O . ASP A 1 307 ? -12.001 0.510 -8.690 1.00 56.06 307 ASP A O 1
ATOM 2427 N N . PHE A 1 308 ? -10.846 -0.671 -10.203 1.00 56.56 308 PHE A N 1
ATOM 2428 C CA . PHE A 1 308 ? -11.296 0.112 -11.362 1.00 56.56 308 PHE A CA 1
ATOM 2429 C C . PHE A 1 308 ? -12.822 0.111 -11.547 1.00 56.56 308 PHE A C 1
ATOM 2431 O O . PHE A 1 308 ? -13.408 1.125 -11.935 1.00 56.56 308 PHE A O 1
ATOM 2438 N N . LEU A 1 309 ? -13.488 -1.013 -11.269 1.00 46.75 309 LEU A N 1
ATOM 2439 C CA . LEU A 1 309 ? -14.949 -1.126 -11.332 1.00 46.75 309 LEU A CA 1
ATOM 2440 C C . LEU A 1 309 ? -15.641 -0.428 -10.159 1.00 46.75 309 LEU A C 1
ATOM 2442 O O . LEU A 1 309 ? -16.789 0.006 -10.275 1.00 46.75 309 LEU A O 1
ATOM 2446 N N . ILE A 1 310 ? -14.970 -0.333 -9.014 1.00 51.12 310 ILE A N 1
ATOM 2447 C CA . ILE A 1 310 ? -15.505 0.330 -7.836 1.00 51.12 310 ILE A CA 1
ATOM 2448 C C . ILE A 1 310 ? -15.423 1.854 -7.984 1.00 51.12 310 ILE A C 1
ATOM 2450 O O . ILE A 1 310 ? -16.398 2.520 -7.611 1.00 51.12 310 ILE A O 1
ATOM 2454 N N . ASP A 1 311 ? -14.346 2.384 -8.563 1.00 49.00 311 ASP A N 1
ATOM 2455 C CA . ASP A 1 311 ? -14.086 3.826 -8.571 1.00 49.00 311 ASP A CA 1
ATOM 2456 C C . ASP A 1 311 ? -14.748 4.597 -9.732 1.00 49.00 311 ASP A C 1
ATOM 2458 O O . ASP A 1 311 ? -14.777 5.823 -9.711 1.00 49.00 311 ASP A O 1
ATOM 2462 N N . ASN A 1 312 ? -15.349 3.929 -10.732 1.00 45.88 312 ASN A N 1
ATOM 2463 C CA . ASN A 1 312 ? -16.014 4.573 -11.889 1.00 45.88 312 ASN A CA 1
ATOM 2464 C C . ASN A 1 312 ? -15.150 5.628 -12.631 1.00 45.88 312 ASN A C 1
ATOM 2466 O O . ASN A 1 312 ? -15.670 6.357 -13.478 1.00 45.88 312 ASN A O 1
ATOM 2470 N N . ARG A 1 313 ? -13.836 5.707 -12.379 1.00 46.38 313 ARG A N 1
ATOM 2471 C CA . ARG A 1 313 ? -12.897 6.609 -13.064 1.00 46.38 313 ARG A CA 1
ATOM 2472 C C . ARG A 1 313 ? -12.435 6.005 -14.391 1.00 46.38 313 ARG A C 1
ATOM 2474 O O . ARG A 1 313 ? -11.255 5.754 -14.611 1.00 46.38 313 ARG A O 1
ATOM 2481 N N . ILE A 1 314 ? -13.390 5.729 -15.279 1.00 37.81 314 ILE A N 1
ATOM 2482 C CA . ILE A 1 314 ? -13.130 5.117 -16.594 1.00 37.81 314 ILE A CA 1
ATOM 2483 C C . ILE A 1 314 ? -12.425 6.093 -17.561 1.00 37.81 314 ILE A C 1
ATOM 2485 O O . ILE A 1 314 ? -11.903 5.655 -18.581 1.00 37.81 314 ILE A O 1
ATOM 2489 N N . GLU A 1 315 ? -12.341 7.389 -17.254 1.00 37.44 315 GLU A N 1
ATOM 2490 C CA . GLU A 1 315 ? -11.859 8.384 -18.225 1.00 37.44 315 GLU A CA 1
ATOM 2491 C C . GLU A 1 315 ? -10.350 8.688 -18.181 1.00 37.44 315 GLU A C 1
ATOM 2493 O O . GLU A 1 315 ? -9.843 9.245 -19.148 1.00 37.44 315 GLU A O 1
ATOM 2498 N N . GLU A 1 316 ? -9.591 8.291 -17.151 1.00 39.97 316 GLU A N 1
ATOM 2499 C CA . GLU A 1 316 ? -8.204 8.788 -16.993 1.00 39.97 316 GLU A CA 1
ATOM 2500 C C . GLU A 1 316 ? -7.072 7.834 -17.403 1.00 39.97 316 GLU A C 1
ATOM 2502 O O . GLU A 1 316 ? -5.906 8.209 -17.312 1.00 39.97 316 GLU A O 1
ATOM 2507 N N . CYS A 1 317 ? -7.339 6.617 -17.886 1.00 38.31 317 CYS A N 1
ATOM 2508 C CA . CYS A 1 317 ? -6.256 5.649 -18.109 1.00 38.31 317 CYS A CA 1
ATOM 2509 C C . CYS A 1 317 ? -6.458 4.722 -19.320 1.00 38.31 317 CYS A C 1
ATOM 2511 O O . CYS A 1 317 ? -6.503 3.499 -19.181 1.00 38.31 317 CYS A O 1
ATOM 2513 N N . GLU A 1 318 ? -6.488 5.280 -20.536 1.00 36.09 318 GLU A N 1
ATOM 2514 C CA . GLU A 1 318 ? -6.225 4.486 -21.755 1.00 36.09 318 GLU A CA 1
ATOM 2515 C C . GLU A 1 318 ? -4.823 3.847 -21.709 1.00 36.09 318 GLU A C 1
ATOM 2517 O O . GLU A 1 318 ? -4.652 2.697 -22.108 1.00 36.09 318 GLU A O 1
ATOM 2522 N N . ILE A 1 319 ? -3.854 4.532 -21.090 1.00 39.50 319 ILE A N 1
ATOM 2523 C CA . ILE A 1 319 ? -2.476 4.058 -20.908 1.00 39.50 319 ILE A CA 1
ATOM 2524 C C . ILE A 1 319 ? -2.448 2.789 -20.038 1.00 39.50 319 ILE A C 1
ATOM 2526 O O . ILE A 1 319 ? -1.906 1.766 -20.441 1.00 39.50 319 ILE A O 1
ATOM 2530 N N . THR A 1 320 ? -3.090 2.783 -18.870 1.00 40.06 320 THR A N 1
ATOM 2531 C CA . THR A 1 320 ? -3.026 1.634 -17.943 1.00 40.06 320 THR A CA 1
ATOM 2532 C C . THR A 1 320 ? -3.696 0.386 -18.514 1.00 40.06 320 THR A C 1
ATOM 2534 O O . THR A 1 320 ? -3.255 -0.727 -18.240 1.00 40.06 320 THR A O 1
ATOM 2537 N N . ARG A 1 321 ? -4.716 0.549 -19.368 1.00 36.66 321 ARG A N 1
ATOM 2538 C CA . ARG A 1 321 ? -5.388 -0.567 -20.048 1.00 36.66 321 ARG A CA 1
ATOM 2539 C C . ARG A 1 321 ? -4.481 -1.238 -21.083 1.00 36.66 321 ARG A C 1
ATOM 2541 O O . ARG A 1 321 ? -4.441 -2.463 -21.150 1.00 36.66 321 ARG A O 1
ATOM 2548 N N . GLU A 1 322 ? -3.722 -0.444 -21.835 1.00 38.06 322 GLU A N 1
ATOM 2549 C CA . GLU A 1 322 ? -2.765 -0.932 -22.833 1.00 38.06 322 GLU A CA 1
ATOM 2550 C C . GLU A 1 322 ? -1.560 -1.621 -22.163 1.00 38.06 322 GLU A C 1
ATOM 2552 O O . GLU A 1 322 ? -1.180 -2.729 -22.546 1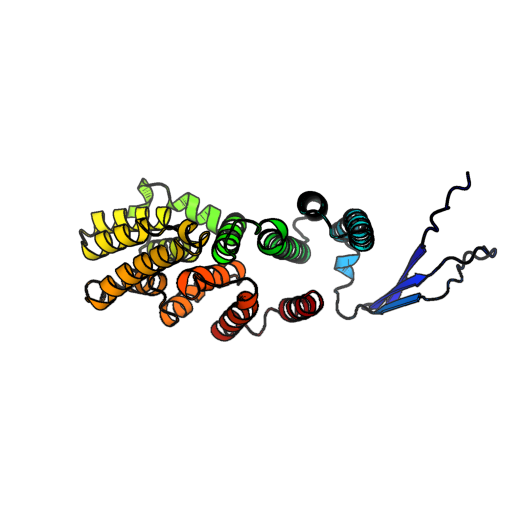.00 38.06 322 GLU A O 1
ATOM 2557 N N . TYR A 1 323 ? -1.027 -1.047 -21.079 1.00 40.91 323 TYR A N 1
ATOM 2558 C CA . TYR A 1 323 ? 0.095 -1.634 -20.333 1.00 40.91 323 TYR A CA 1
ATOM 2559 C C . TYR A 1 323 ? -0.278 -2.910 -19.562 1.00 40.91 323 TYR A C 1
ATOM 2561 O O . TYR A 1 323 ? 0.529 -3.839 -19.508 1.00 40.91 323 TYR A O 1
ATOM 2569 N N . LEU A 1 324 ? -1.493 -3.001 -19.006 1.00 35.53 324 LEU A N 1
ATOM 2570 C CA . LEU A 1 324 ? -1.975 -4.234 -18.370 1.00 35.53 324 LEU A CA 1
ATOM 2571 C C . LEU A 1 324 ? -2.222 -5.346 -19.399 1.00 35.53 324 LEU A C 1
ATOM 2573 O O . LEU A 1 324 ? -1.886 -6.493 -19.126 1.00 35.53 324 LEU A O 1
ATOM 2577 N N . SER A 1 325 ? -2.703 -5.013 -20.603 1.00 35.47 325 SER A N 1
ATOM 2578 C CA . SER A 1 325 ? -2.826 -5.995 -21.692 1.00 35.47 325 SER A CA 1
ATOM 2579 C C . SER A 1 325 ? -1.469 -6.502 -22.206 1.00 35.47 325 SER A C 1
ATOM 2581 O O . SER A 1 325 ? -1.345 -7.659 -22.588 1.00 35.47 325 SER A O 1
ATOM 2583 N N . GLY A 1 326 ? -0.417 -5.676 -22.144 1.00 33.06 326 GLY A N 1
ATOM 2584 C CA . GLY A 1 326 ? 0.949 -6.092 -22.486 1.00 33.06 326 GLY A CA 1
ATOM 2585 C C . GLY A 1 326 ? 1.620 -6.987 -21.436 1.00 33.06 326 GLY A C 1
ATOM 2586 O O . GLY A 1 326 ? 2.526 -7.747 -21.770 1.00 33.06 326 GLY A O 1
ATOM 2587 N N . LEU A 1 327 ? 1.180 -6.933 -20.174 1.00 32.47 327 LEU A N 1
ATOM 2588 C CA . LEU A 1 327 ? 1.657 -7.831 -19.113 1.00 32.47 327 LEU A CA 1
ATOM 2589 C C . LEU A 1 327 ? 1.134 -9.267 -19.285 1.00 32.47 327 LEU A C 1
ATOM 2591 O O . LEU A 1 327 ? 1.827 -10.202 -18.890 1.00 32.47 327 LEU A O 1
ATOM 2595 N N . GLU A 1 328 ? -0.025 -9.456 -19.924 1.00 32.94 328 GLU A N 1
ATOM 2596 C CA . GLU A 1 328 ? -0.565 -10.785 -20.257 1.00 32.94 328 GLU A CA 1
ATOM 2597 C C . GLU A 1 328 ? 0.294 -11.534 -21.289 1.00 32.94 328 GLU A C 1
ATOM 2599 O O . GLU A 1 328 ? 0.309 -12.760 -21.291 1.00 32.94 328 GLU A O 1
ATOM 2604 N N . GLU A 1 329 ? 1.060 -10.830 -22.132 1.00 31.38 329 GLU A N 1
ATOM 2605 C CA . GLU A 1 329 ? 1.983 -11.461 -23.090 1.00 31.38 329 GLU A CA 1
ATOM 2606 C C . GLU A 1 329 ? 3.307 -11.933 -22.453 1.00 31.38 329 GLU A C 1
ATOM 2608 O O . GLU A 1 329 ? 4.102 -12.603 -23.117 1.00 31.38 329 GLU A O 1
ATOM 2613 N N . PHE A 1 330 ? 3.560 -11.601 -21.181 1.00 28.06 330 PHE A N 1
ATOM 2614 C CA . PHE A 1 330 ? 4.782 -11.966 -20.449 1.00 28.06 330 PHE A CA 1
ATOM 2615 C C . PHE A 1 330 ? 4.586 -13.052 -19.371 1.00 28.06 330 PHE A C 1
ATOM 2617 O O . PHE A 1 330 ? 5.582 -13.465 -18.768 1.00 28.06 330 PHE A O 1
ATOM 2624 N N . ILE A 1 331 ? 3.353 -13.526 -19.143 1.00 30.31 331 ILE A N 1
ATOM 2625 C CA . ILE A 1 331 ? 3.013 -14.661 -18.256 1.00 30.31 331 ILE A CA 1
ATOM 2626 C C . ILE A 1 331 ? 2.894 -15.948 -19.079 1.00 30.31 331 ILE A C 1
ATOM 2628 O O . ILE A 1 331 ? 3.467 -16.975 -18.648 1.00 30.31 331 ILE A O 1
#

Foldseek 3Di:
DDDPPDQDWDWDWDDPDQFWIWTFTFRFDPDDDPPPDTDGDGPDTDIDGDDNVVLCVQPLNVQLCVQLVVLVVVVVVCVVVHDQDLVSVVVSLVSNVVSLVVSLVSDDPVCVVSNVVSLVVVLVSLLCCLAPRVPPQFFNLVSLLVSLVVVCCVDCNVVLVVVCPPVVCLVVDDPVSLLLNLLLCLLSVVLVSNLVSLCVVCVVVVQVLSPVLSVLSNPQDLRLLRDPVSLVVNLVSLVVLVVSLVVCSCPPVPSSSLSSCLQNQPPVSLLVSCVSPPDPSSNLSSCCVRNNSNDHPVCSVVSSVVSCVSNVPPPPPPPVVVVVVVVVVVD

Radius of gyration: 25.51 Å; Cα contacts (8 Å, |Δi|>4): 335; chains: 1; bounding box: 65×45×81 Å

Organism: Anisakis simplex (NCBI:txid6269)

Nearest PDB structures (foldseek):
  7tdz-assembly1_C  TM=7.014E-01  e=1.382E-10  Xenopus laevis
  7wb4-assembly1_B  TM=6.892E-01  e=8.590E-10  Xenopus laevis
  7r5j-assembly1_P0  TM=6.487E-01  e=1.867E-09  Homo sapiens
  7fik-assembly1_B  TM=6.792E-01  e=9.666E-09  Xenopus laevis

pLDDT: mean 75.46, std 21.42, range [25.61, 97.69]

Secondary structure (DSSP, 8-state):
--------PEEEEEEEETTEEEEEEEEE-S---TT----EEEEEEEEEES--HHHHHSHHHHHHHHHHHHHHHHHHHHHHHSPPPHHHHHHHHHHHHHHHHHHHHT--TT-HHHHHHHHHHHHHHHHHIIIIISGGGS-HHHHHHHHHHHHHTTSTHHHHHHHH-SGGGGGGS-HHHHHHHHHHHHHTT-HHHHHHHHHHHHHHHT-HHHHHHHHHHHT--GGGGSSTTTHHHHHHHHHHHHHHHHTTTTTT-THHHHHHHHHTT-HHHHHHHGGG--SHHHHHHHHHHHH-TT--GGGHHHHHHHHHHHH--TTS-HHHHHHHHHHGGG-

Solvent-accessible surface area (backbone atoms only — not comparable to full-atom values): 18670 Å² total; per-residue (Å²): 142,80,84,81,78,80,80,76,73,50,83,50,76,47,81,79,50,99,56,34,47,40,45,34,43,26,54,73,58,97,65,91,53,97,79,79,64,82,76,45,60,80,75,48,72,51,77,50,75,83,57,72,57,68,56,64,70,32,68,30,44,46,46,27,54,60,53,32,46,58,48,50,54,51,50,54,51,43,55,73,76,39,86,68,51,67,72,59,49,52,52,45,50,52,52,42,51,49,24,51,52,57,17,58,70,63,56,59,92,85,41,54,72,61,49,53,50,53,49,48,54,51,51,56,49,52,48,50,40,33,65,76,69,62,39,89,78,49,28,55,43,53,35,40,30,54,47,30,50,62,51,43,65,76,42,72,58,45,58,58,50,61,69,51,68,44,78,90,41,59,88,71,48,52,71,67,60,48,52,50,53,38,50,51,25,52,46,49,69,38,31,68,61,28,20,58,51,34,42,54,49,16,64,75,71,67,35,66,56,47,38,48,50,19,55,54,45,54,64,57,51,70,73,30,44,47,39,84,86,37,33,60,56,44,51,50,51,24,47,56,40,39,52,47,52,72,69,50,66,37,69,90,54,58,66,61,34,47,51,40,37,26,60,38,34,37,69,69,41,39,61,64,53,42,75,78,50,91,45,68,65,52,40,53,30,28,48,28,56,37,70,35,61,80,49,48,78,84,46,46,63,60,51,52,52,49,49,56,67,69,65,70,67,78,83,82,45,74,65,59,55,55,55,55,58,55,51,65,79,74,113

Sequence (331 aa):
MNEGQQKKSSFAAWDVAENEIVVALSEPKQTQQRDGSVKGELIRAVSLKNTHLGSLSHPAMQTLIQESHSTFCRAQKLAKEATIRVDELRLLSLEYRSSLRAAQSLLTDGDVELRETLNLYELIWSLAEAIFIHSHDSSIVVDTITWSQLCLARTTYAEEVSECLRRNKISQLDKDHFWKQVAYFILSGLFSNATAFLESYAMLTKDDAIRELAKLIGAMDISLLNDPNTQIDFIKQQNAIHELCDSGRLWGKGEAEKIALVVSGDPTALKRMSGLLDGWFETMPAYLLFLRPRATLSDLHDVVQLDFLIDNRIEECEITREYLSGLEEFI

InterPro domains:
  IPR011502 Nucleoporin Nup85-like [PF07575] (55-307)
  IPR011502 Nucleoporin Nup85-like [PTHR13373] (39-305)